Protein AF-R0M1S5-F1 (afdb_monomer)

Organism: Nosema bombycis (strain CQ1 / CVCC 102059) (NCBI:txid578461)

Sequence (246 aa):
MIEYPKGHLGILEIIRTGYVECVFGIKKIVKYESAVNFYYDVLEILDTSLSRDTPVDCLEIPKEYSESRWIYNLYLILHECSKEITQSGKKTVFINAIIAKQSLVCSNRIYSVINRIEKGLKVLDSFNLSNNTNLLLFVFYFKDLWFEILVLEFALRKKFNENFEELLRAIKIIKKDKIINKVETRSPLDTSILSSLLDIEPKFISYFAAESIIFKISQSEISNDDLVSYLKNNKGEIIARHSLFK

Solvent-accessible surface area (backbone atoms only — not comparable to full-atom values): 14424 Å² total; per-residue (Å²): 133,86,82,70,93,55,59,73,61,43,55,52,47,39,49,66,71,62,47,42,35,84,69,68,73,43,92,71,78,65,52,49,67,58,44,48,50,52,51,50,57,42,51,52,50,49,50,57,67,47,56,78,80,40,69,73,90,74,61,75,74,62,82,78,56,68,81,56,47,62,59,54,40,48,45,62,48,42,50,74,74,50,98,45,82,38,76,61,84,97,44,83,44,49,50,56,32,44,43,32,46,71,67,62,60,45,55,70,69,56,29,52,49,49,44,51,40,53,49,45,50,58,41,51,78,75,49,63,63,86,37,67,69,51,47,48,49,47,40,56,76,42,48,97,45,38,62,60,32,51,53,49,51,43,44,52,25,57,74,71,73,44,91,42,65,62,56,56,51,39,54,50,49,43,54,74,68,44,44,69,76,63,58,75,56,72,50,88,59,68,74,91,48,42,33,74,76,54,71,47,65,73,93,47,45,70,47,56,42,48,48,46,36,50,51,42,70,77,38,75,84,64,50,71,66,57,50,51,50,5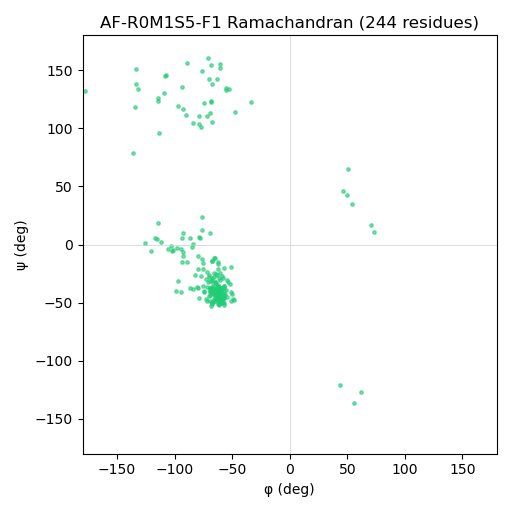0,54,56,76,37,48,68,58,51,52,58,63,51,53,68,77,113

Radius of gyration: 20.21 Å; Cα contacts (8 Å, |Δi|>4): 220; chains: 1; bounding box: 54×31×54 Å

Mean predicted aligned error: 10.28 Å

Foldseek 3Di:
DDDQPPALVSVVVCLQVVVCCVQPVAPDFDHLVNLLVLLVVLVVVLCVLLVVPDPPVLDPPPPVCPPCSSLLSLLSRCVVRDLDWDDDDPDTFDPSLCCCCPRVVHPPVSSVLSRLLSLLLQLVVVDDLVDQLSLLLSCLLSPVCSVVSLSSNSSVCVVVVHDNVSSSVSVNCCSVVVSSVQSVDFQPDDLVCCCVLQVHDNVCSVLLSSVSSSVCSVPVPDDPVVSSVVCNVCVVVSCVSVVSSD

Structure (mmCIF, N/CA/C/O backbone):
data_AF-R0M1S5-F1
#
_entry.id   AF-R0M1S5-F1
#
loop_
_atom_site.group_PDB
_atom_site.id
_atom_site.type_symbol
_atom_site.label_atom_id
_atom_site.label_alt_id
_atom_site.label_comp_id
_atom_site.label_asym_id
_atom_site.label_entity_id
_atom_site.label_seq_id
_atom_site.pdbx_PDB_ins_code
_atom_site.Cartn_x
_atom_site.Cartn_y
_atom_site.Cartn_z
_atom_site.occupancy
_atom_site.B_iso_or_equiv
_atom_site.auth_seq_id
_atom_site.auth_comp_id
_atom_site.auth_asym_id
_atom_site.auth_atom_id
_atom_site.pdbx_PDB_model_num
ATOM 1 N N . MET A 1 1 ? -34.644 -0.760 10.037 1.00 33.94 1 MET A N 1
ATOM 2 C CA . MET A 1 1 ? -33.327 -0.300 9.556 1.00 33.94 1 MET A CA 1
ATOM 3 C C . MET A 1 1 ? -33.079 1.039 10.226 1.00 33.94 1 MET A C 1
ATOM 5 O O . MET A 1 1 ? -33.859 1.951 9.997 1.00 33.94 1 MET A O 1
ATOM 9 N N . ILE A 1 2 ? -32.147 1.103 11.179 1.00 30.86 2 ILE A N 1
ATOM 10 C CA . ILE A 1 2 ? -31.912 2.315 11.977 1.00 30.86 2 ILE A CA 1
ATOM 11 C C . IL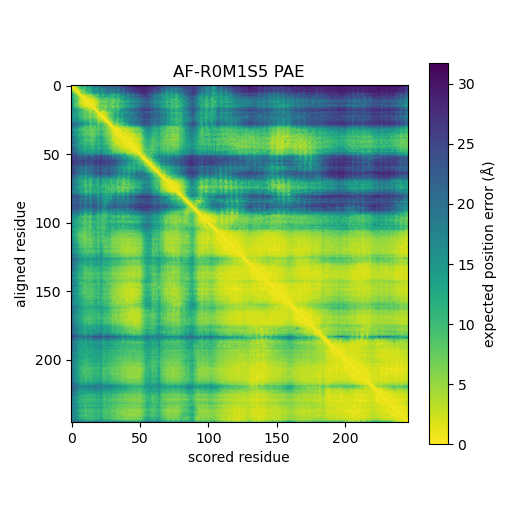E A 1 2 ? -30.972 3.207 11.165 1.00 30.86 2 ILE A C 1
ATOM 13 O O . ILE A 1 2 ? -29.787 2.909 11.047 1.00 30.86 2 ILE A O 1
ATOM 17 N N . GLU A 1 3 ? -31.502 4.268 10.563 1.00 34.16 3 GLU A N 1
ATOM 18 C CA . GLU A 1 3 ? -30.678 5.329 9.984 1.00 34.16 3 GLU A CA 1
ATOM 19 C C . GLU A 1 3 ? -30.058 6.116 11.141 1.00 34.16 3 GLU A C 1
ATOM 21 O O . GLU A 1 3 ? -30.778 6.764 11.896 1.00 34.16 3 GLU A O 1
ATOM 26 N N . TYR A 1 4 ? -28.739 6.016 11.341 1.00 41.81 4 TYR A N 1
ATOM 27 C CA . TYR A 1 4 ? -28.061 6.738 12.419 1.00 41.81 4 TYR A CA 1
ATOM 28 C C . TYR A 1 4 ? -27.851 8.208 12.020 1.00 41.81 4 TYR A C 1
ATOM 30 O O . TYR A 1 4 ? -26.991 8.505 11.187 1.00 41.81 4 TYR A O 1
ATOM 38 N N . PRO A 1 5 ? -28.554 9.165 12.653 1.00 36.34 5 PRO A N 1
ATOM 39 C CA . PRO A 1 5 ? -28.592 10.559 12.206 1.00 36.34 5 PRO A CA 1
ATOM 40 C C . PRO A 1 5 ? -27.331 11.366 12.576 1.00 36.34 5 PRO A C 1
ATOM 42 O O . PRO A 1 5 ? -27.298 12.575 12.377 1.00 36.34 5 PRO A O 1
ATOM 45 N N . LYS A 1 6 ? -26.289 10.731 13.139 1.00 42.97 6 LYS A N 1
ATOM 46 C CA . LYS A 1 6 ? -25.087 11.407 13.674 1.00 42.97 6 LYS A CA 1
ATOM 47 C C . LYS A 1 6 ? -23.764 11.055 12.977 1.00 42.97 6 LYS A C 1
ATOM 49 O O . LYS A 1 6 ? -22.709 11.499 13.428 1.00 42.97 6 LYS A O 1
ATOM 54 N N . GLY A 1 7 ? -23.778 10.276 11.894 1.00 51.06 7 GLY A N 1
ATOM 55 C CA . GLY A 1 7 ? -22.547 9.912 11.177 1.00 51.06 7 GLY A CA 1
ATOM 56 C C . GLY A 1 7 ? -21.499 9.234 12.082 1.00 51.06 7 GLY A C 1
ATOM 57 O O . GLY A 1 7 ? -21.844 8.393 12.909 1.00 51.06 7 GLY A O 1
ATOM 58 N N . HIS A 1 8 ? -20.219 9.611 11.960 1.00 47.53 8 HIS A N 1
ATOM 59 C CA . HIS A 1 8 ? -19.089 9.024 12.708 1.00 47.53 8 HIS A CA 1
ATOM 60 C C . HIS A 1 8 ? -19.227 9.105 14.244 1.00 47.53 8 HIS A C 1
ATOM 62 O O . HIS A 1 8 ? -18.748 8.219 14.950 1.00 47.53 8 HIS A O 1
ATOM 68 N N . LEU A 1 9 ? -19.934 10.113 14.770 1.00 49.53 9 LEU A N 1
ATOM 69 C CA . LEU A 1 9 ? -20.221 10.245 16.204 1.00 49.53 9 LEU A CA 1
ATOM 70 C C . LEU A 1 9 ? -21.207 9.178 16.700 1.00 49.53 9 LEU A C 1
ATOM 72 O O . LEU A 1 9 ? -21.115 8.741 17.842 1.00 49.53 9 LEU A O 1
ATOM 76 N N . GLY A 1 10 ? -22.127 8.725 15.843 1.00 53.44 10 GLY A N 1
ATOM 77 C CA . GLY A 1 10 ? -23.031 7.618 16.164 1.00 53.44 10 GLY A CA 1
ATOM 78 C C . GLY A 1 10 ? -22.283 6.293 16.302 1.00 53.44 10 GLY A C 1
ATOM 79 O O . GLY A 1 10 ? -22.547 5.533 17.224 1.00 53.44 10 GL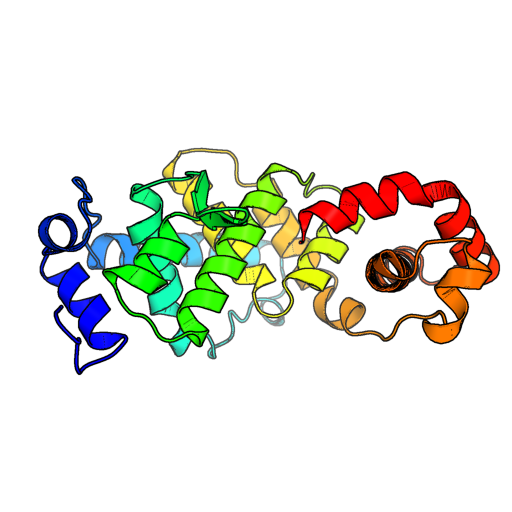Y A O 1
ATOM 80 N N . ILE A 1 11 ? -21.294 6.057 15.439 1.00 53.59 11 ILE A N 1
ATOM 81 C CA . ILE A 1 11 ? -20.440 4.860 15.456 1.00 53.59 11 ILE A CA 1
ATOM 82 C C . ILE A 1 11 ? -19.575 4.821 16.716 1.00 53.59 11 ILE A C 1
ATOM 84 O O . ILE A 1 11 ? -19.521 3.801 17.399 1.00 53.59 11 ILE A O 1
ATOM 88 N N . LEU A 1 12 ? -18.940 5.950 17.041 1.00 55.59 12 LEU A N 1
ATOM 89 C CA . LEU A 1 12 ? -18.179 6.122 18.277 1.00 55.59 12 LEU A CA 1
ATOM 90 C C . LEU A 1 12 ? -19.039 5.839 19.508 1.00 55.59 12 LEU A C 1
ATOM 92 O O . LEU A 1 12 ? -18.576 5.147 20.411 1.00 55.59 12 LEU A O 1
ATOM 96 N N . GLU A 1 13 ? -20.288 6.309 19.529 1.00 55.44 13 GLU A N 1
ATOM 97 C CA . GLU A 1 13 ? -21.170 6.027 20.657 1.00 55.44 13 GLU A CA 1
ATOM 98 C C . GLU A 1 13 ? -21.655 4.581 20.715 1.00 55.44 13 GLU A C 1
ATOM 100 O O . GLU A 1 13 ? -21.686 4.025 21.806 1.00 55.44 13 GLU A O 1
ATOM 105 N N . ILE A 1 14 ? -21.938 3.907 19.595 1.00 55.22 14 ILE A N 1
ATOM 106 C CA . ILE A 1 14 ? -22.268 2.465 19.612 1.00 55.22 14 ILE A CA 1
ATOM 107 C C . ILE A 1 14 ? -21.102 1.646 20.192 1.00 55.22 14 ILE A C 1
ATOM 109 O O . ILE A 1 14 ? -21.316 0.719 20.974 1.00 55.22 14 ILE A O 1
ATOM 113 N N . ILE A 1 15 ? -19.867 2.010 19.839 1.00 55.53 15 ILE A N 1
ATOM 114 C CA . ILE A 1 15 ? -18.651 1.373 20.355 1.00 55.53 15 ILE A CA 1
ATOM 115 C C . ILE A 1 15 ? -18.471 1.662 21.848 1.00 55.53 15 ILE A C 1
ATOM 117 O O . ILE A 1 15 ? -18.272 0.730 22.626 1.00 55.53 15 ILE A O 1
ATOM 121 N N . ARG A 1 16 ? -18.556 2.932 22.263 1.00 55.59 16 ARG A N 1
ATOM 122 C CA . ARG A 1 16 ? -18.418 3.347 23.672 1.00 55.59 16 ARG A CA 1
ATOM 123 C C . ARG A 1 16 ? -19.462 2.711 24.578 1.00 55.59 16 ARG A C 1
ATOM 125 O O . ARG A 1 16 ? -19.159 2.345 25.708 1.00 55.59 16 ARG A O 1
ATOM 132 N N . THR A 1 17 ? -20.684 2.564 24.079 1.00 56.22 17 THR A N 1
ATOM 133 C CA . THR A 1 17 ? -21.813 2.026 24.845 1.00 56.22 17 THR A CA 1
ATOM 134 C C . THR A 1 17 ? -21.879 0.496 24.842 1.00 56.22 17 THR A C 1
ATOM 136 O O . THR A 1 17 ? -22.746 -0.069 25.503 1.00 56.22 17 THR A O 1
ATOM 139 N N . GLY A 1 18 ? -20.969 -0.197 24.141 1.00 51.56 18 GLY A N 1
ATOM 140 C CA . GLY A 1 18 ? -20.884 -1.661 24.156 1.00 51.56 18 GLY A CA 1
ATOM 141 C C . GLY A 1 18 ? -21.995 -2.381 23.382 1.00 51.56 18 GLY A C 1
ATOM 142 O O . GLY A 1 18 ? -22.080 -3.603 23.447 1.00 51.56 18 GLY A O 1
ATOM 143 N N . TYR A 1 19 ? -22.807 -1.668 22.591 1.00 50.38 19 TYR A N 1
ATOM 144 C CA . TYR A 1 19 ? -23.883 -2.252 21.766 1.00 50.38 19 TYR A CA 1
ATOM 145 C C . TYR A 1 19 ? -23.366 -2.956 20.499 1.00 50.38 19 TYR A C 1
ATOM 147 O O . TYR A 1 19 ? -24.133 -3.296 19.598 1.00 50.38 19 TYR A O 1
ATOM 155 N N . VAL A 1 20 ? -22.057 -3.190 20.422 1.00 52.47 20 VAL A N 1
ATOM 156 C CA . VAL A 1 20 ? -21.386 -3.744 19.248 1.00 52.47 20 VAL A CA 1
ATOM 157 C C . VAL A 1 20 ? -21.818 -5.198 19.000 1.00 52.47 20 VAL A C 1
ATOM 159 O O . VAL A 1 20 ? -22.046 -5.575 17.856 1.00 52.47 20 VAL A O 1
ATOM 162 N N . GLU A 1 21 ? -22.041 -6.005 20.039 1.00 52.16 21 GLU A N 1
ATOM 163 C CA . GLU A 1 21 ? -22.546 -7.378 19.868 1.00 52.16 21 GLU A CA 1
ATOM 164 C C . GLU A 1 21 ? -23.970 -7.390 19.290 1.00 52.16 21 GLU A C 1
ATOM 166 O O . GLU A 1 21 ? -24.244 -8.093 18.319 1.00 52.16 21 GLU A O 1
ATOM 171 N N . CYS A 1 22 ? -24.859 -6.549 19.824 1.00 46.72 22 CYS A N 1
ATOM 172 C CA . CYS A 1 22 ? -26.260 -6.474 19.405 1.00 46.72 22 CYS A CA 1
ATOM 173 C C . CYS A 1 22 ? -26.447 -5.939 17.977 1.00 46.72 22 CYS A C 1
ATOM 175 O O . CYS A 1 22 ? -27.417 -6.301 17.314 1.00 46.72 22 CYS A O 1
ATOM 177 N N . VAL A 1 23 ? -25.551 -5.064 17.509 1.00 47.91 23 VAL A N 1
ATOM 178 C CA . VAL A 1 23 ? -25.648 -4.439 16.178 1.00 47.91 23 VAL A CA 1
ATOM 179 C C . VAL A 1 23 ? -24.796 -5.174 15.135 1.00 47.91 23 VAL A C 1
ATOM 181 O O . VAL A 1 23 ? -25.175 -5.225 13.966 1.00 47.91 23 VAL A O 1
ATOM 184 N N . PHE A 1 24 ? -23.669 -5.770 15.536 1.00 50.56 24 PHE A N 1
ATOM 185 C CA . PHE A 1 24 ? -22.674 -6.333 14.611 1.00 50.56 24 PHE A CA 1
ATOM 186 C C . PHE A 1 24 ? -22.414 -7.834 14.787 1.00 50.56 24 PHE A C 1
ATOM 188 O O . PHE A 1 24 ? -21.668 -8.398 13.992 1.00 50.56 24 PHE A O 1
ATOM 195 N N . GLY A 1 25 ? -22.990 -8.496 15.796 1.00 48.97 25 GLY A N 1
ATOM 196 C CA . GLY A 1 25 ? -22.772 -9.926 16.054 1.00 48.97 25 GLY A CA 1
ATOM 197 C C . GLY A 1 25 ? -21.369 -10.271 16.573 1.00 48.97 25 GLY A C 1
ATOM 198 O O . GLY A 1 25 ? -20.957 -11.429 16.521 1.00 48.97 25 GLY A O 1
ATOM 199 N N . ILE A 1 26 ? -20.620 -9.276 17.057 1.00 53.53 26 ILE A N 1
ATOM 200 C CA . ILE A 1 26 ? -19.244 -9.419 17.547 1.00 53.53 26 ILE A CA 1
ATOM 201 C C . ILE A 1 26 ? -19.267 -9.736 19.050 1.00 53.53 26 ILE A C 1
ATOM 203 O O . ILE A 1 26 ? -19.608 -8.877 19.857 1.00 53.53 26 ILE A O 1
ATOM 207 N N . LYS A 1 27 ? -18.865 -10.956 19.432 1.00 47.53 27 LYS A N 1
ATOM 208 C CA . LYS A 1 27 ? -18.953 -11.472 20.818 1.00 47.53 27 LYS A CA 1
ATOM 209 C C . LYS A 1 27 ? -17.908 -10.924 21.799 1.00 47.53 27 LYS A C 1
ATOM 211 O O . LYS A 1 27 ? -18.037 -11.120 23.004 1.00 47.53 27 LYS A O 1
ATOM 216 N N . LYS A 1 28 ? -16.832 -10.302 21.311 1.00 48.09 28 LYS A N 1
ATOM 217 C CA . LYS A 1 28 ? -15.738 -9.787 22.146 1.00 48.09 28 LYS A CA 1
ATOM 218 C C . LYS A 1 28 ? -15.379 -8.383 21.680 1.00 48.09 28 LYS A C 1
ATOM 220 O O . LYS A 1 28 ? -15.026 -8.193 20.524 1.00 48.09 28 LYS A O 1
ATOM 225 N N . ILE A 1 29 ? -15.533 -7.406 22.568 1.00 51.59 29 ILE A N 1
ATOM 226 C CA . ILE A 1 29 ? -15.371 -5.988 22.243 1.00 51.59 29 ILE A CA 1
ATOM 227 C C . ILE A 1 29 ? -14.167 -5.449 23.013 1.00 51.59 29 ILE A C 1
ATOM 229 O O . ILE A 1 29 ? -14.146 -5.496 24.247 1.00 51.59 29 ILE A O 1
ATOM 233 N N . VAL A 1 30 ? -13.194 -4.877 22.301 1.00 52.56 30 VAL A N 1
ATOM 234 C CA . VAL A 1 30 ? -12.209 -3.975 22.915 1.00 52.56 30 VAL A CA 1
ATOM 235 C C . VAL A 1 30 ? -12.933 -2.702 23.323 1.00 52.56 30 VAL A C 1
ATOM 237 O O . VAL A 1 30 ? -13.525 -2.030 22.477 1.00 52.56 30 VAL A O 1
ATOM 240 N N . LYS A 1 31 ? -12.875 -2.341 24.609 1.00 55.44 31 LYS A N 1
ATOM 241 C CA . LYS A 1 31 ? -13.365 -1.034 25.071 1.00 55.44 31 LYS A CA 1
ATOM 242 C C . LYS A 1 31 ? -12.672 0.075 24.279 1.00 55.44 31 LYS A C 1
ATOM 244 O O . LYS A 1 31 ? -11.452 0.029 24.127 1.00 55.44 31 LYS A O 1
ATOM 249 N N . TYR A 1 32 ? -13.426 1.072 23.816 1.00 56.66 32 TYR A N 1
ATOM 250 C CA . TYR A 1 32 ? -12.897 2.187 23.023 1.00 56.66 32 TYR A CA 1
ATOM 251 C C . TYR A 1 32 ? -11.645 2.804 23.656 1.00 56.66 32 TYR A C 1
ATOM 253 O O . TYR A 1 32 ? -10.621 2.951 22.997 1.00 56.66 32 TYR A O 1
ATOM 261 N N . GLU A 1 33 ? -11.697 3.081 24.958 1.00 61.19 33 GLU A N 1
ATOM 262 C CA . GLU A 1 33 ? -10.597 3.668 25.723 1.00 61.19 33 GLU A CA 1
ATOM 263 C C . GLU A 1 33 ? -9.355 2.768 25.710 1.00 61.19 33 GLU A C 1
ATOM 265 O O . GLU A 1 33 ? -8.236 3.254 25.594 1.00 61.19 33 GLU A O 1
ATOM 270 N N . SER A 1 34 ? -9.542 1.446 25.755 1.00 62.03 34 SER A N 1
ATOM 271 C CA . SER A 1 34 ? -8.443 0.483 25.664 1.00 62.03 34 SER A CA 1
ATOM 272 C C . SER A 1 34 ? -7.812 0.459 24.272 1.00 62.03 34 SER A C 1
ATOM 274 O O . SER A 1 34 ? -6.596 0.327 24.174 1.00 62.03 34 SER A O 1
ATOM 276 N N . ALA A 1 35 ? -8.607 0.585 23.206 1.00 59.78 35 ALA A N 1
ATOM 277 C CA . ALA A 1 35 ? -8.091 0.654 21.838 1.00 59.78 35 ALA A CA 1
ATOM 278 C C . ALA A 1 35 ? -7.338 1.969 21.586 1.00 59.78 35 ALA A C 1
ATOM 280 O O . ALA A 1 35 ? -6.272 1.966 20.974 1.00 59.78 35 ALA A O 1
ATOM 281 N N . VAL A 1 36 ? -7.869 3.079 22.108 1.00 60.78 36 VAL A N 1
ATOM 282 C CA . VAL A 1 36 ? -7.233 4.400 22.057 1.00 60.78 36 VAL A CA 1
ATOM 283 C C . VAL A 1 36 ? -5.892 4.382 22.784 1.00 60.78 36 VAL A C 1
ATOM 285 O O . VAL A 1 36 ? -4.886 4.764 22.193 1.00 60.78 36 VAL A O 1
ATOM 288 N N . ASN A 1 37 ? -5.863 3.908 24.033 1.00 64.94 37 ASN A N 1
ATOM 289 C CA . ASN A 1 37 ? -4.630 3.824 24.818 1.00 64.94 37 ASN A CA 1
ATOM 290 C C . ASN A 1 37 ? -3.602 2.931 24.123 1.00 64.94 37 ASN A C 1
ATOM 292 O O . ASN A 1 37 ? -2.461 3.335 23.953 1.00 64.94 37 ASN A O 1
ATOM 296 N N . PHE A 1 38 ? -4.030 1.777 23.604 1.00 63.38 38 PHE A N 1
ATOM 297 C CA . PHE A 1 38 ? -3.148 0.891 22.853 1.00 63.38 38 PHE A CA 1
ATOM 298 C C . PHE A 1 38 ? -2.538 1.561 21.610 1.00 63.38 38 PHE A C 1
ATOM 300 O O . PHE A 1 38 ? -1.353 1.384 21.329 1.00 63.38 38 PHE A O 1
ATOM 307 N N . TYR A 1 39 ? -3.321 2.350 20.868 1.00 64.19 39 TYR A N 1
ATOM 308 C CA . TYR A 1 39 ? -2.804 3.102 19.726 1.00 64.19 39 TYR A CA 1
ATOM 309 C C . TYR A 1 39 ? -1.794 4.176 20.154 1.00 64.19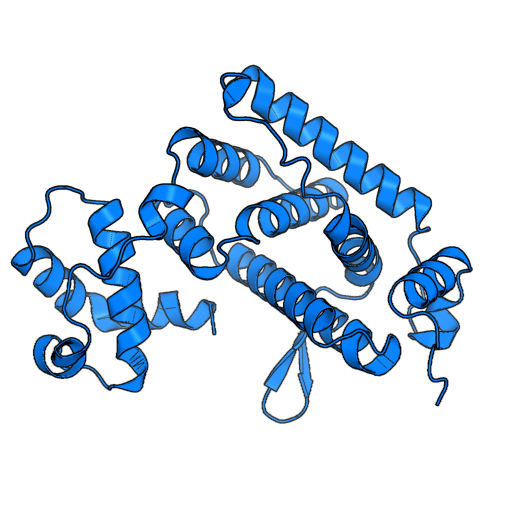 39 TYR A C 1
ATOM 311 O O . TYR A 1 39 ? -0.758 4.331 19.509 1.00 64.19 39 TYR A O 1
ATOM 319 N N . TYR A 1 40 ? -2.045 4.877 21.264 1.00 66.50 40 TYR A N 1
ATOM 320 C CA . TYR A 1 40 ? -1.077 5.817 21.835 1.00 66.50 40 TYR A CA 1
ATOM 321 C C . TYR A 1 40 ? 0.217 5.121 22.269 1.00 66.50 40 TYR A C 1
ATOM 323 O O . TYR A 1 40 ? 1.289 5.583 21.888 1.00 66.50 40 TYR A O 1
ATOM 331 N N . ASP A 1 41 ? 0.130 3.968 22.934 1.00 66.56 41 ASP A N 1
ATOM 332 C CA . ASP A 1 41 ? 1.298 3.166 23.319 1.00 66.56 41 ASP A CA 1
ATOM 333 C C . ASP A 1 41 ? 2.094 2.681 22.095 1.00 66.56 41 ASP A C 1
ATOM 335 O O . ASP A 1 41 ? 3.291 2.402 22.171 1.00 66.56 41 ASP A O 1
ATOM 339 N N . VAL A 1 42 ? 1.433 2.483 20.953 1.00 68.19 42 VAL A N 1
ATOM 340 C CA . VAL A 1 42 ? 2.097 2.151 19.687 1.00 68.19 42 VAL A CA 1
ATOM 341 C C . VAL A 1 42 ? 2.825 3.367 19.125 1.00 68.19 42 VAL A C 1
ATOM 343 O O . VAL A 1 42 ? 3.992 3.247 18.752 1.00 68.19 42 VAL A O 1
ATOM 346 N N . LEU A 1 43 ? 2.170 4.529 19.092 1.00 69.00 43 LEU A N 1
ATOM 347 C CA . LEU A 1 43 ? 2.782 5.768 18.615 1.00 69.00 43 LEU A CA 1
ATOM 348 C C . LEU A 1 43 ? 3.970 6.195 19.480 1.00 69.00 43 LEU A C 1
ATOM 350 O O . LEU A 1 43 ? 4.977 6.615 18.926 1.00 69.00 43 LEU A O 1
ATOM 354 N N . GLU A 1 44 ? 3.888 6.045 20.801 1.00 69.62 44 GLU A N 1
ATOM 355 C CA . GLU A 1 44 ? 4.986 6.369 21.718 1.00 69.62 44 GLU A CA 1
ATOM 356 C C . GLU A 1 44 ? 6.200 5.459 21.496 1.00 69.62 44 GLU A C 1
ATOM 358 O O . GLU A 1 44 ? 7.339 5.930 21.446 1.00 69.62 44 GLU A O 1
ATOM 363 N N . ILE A 1 45 ? 5.978 4.156 21.287 1.00 69.94 45 ILE A N 1
ATOM 364 C CA . ILE A 1 45 ? 7.072 3.238 20.947 1.00 69.94 45 ILE A CA 1
ATOM 365 C C . ILE A 1 45 ? 7.672 3.589 19.593 1.00 69.94 45 ILE A C 1
ATOM 367 O O . ILE A 1 45 ? 8.895 3.581 19.460 1.00 69.94 45 ILE A O 1
ATOM 371 N N . LEU A 1 46 ? 6.844 3.896 18.594 1.00 70.75 46 LEU A N 1
ATOM 372 C CA . LEU A 1 46 ? 7.324 4.330 17.286 1.00 70.75 46 LEU A CA 1
ATOM 373 C C . LEU A 1 46 ? 8.158 5.603 17.411 1.00 70.75 46 LEU A C 1
ATOM 375 O O . LEU A 1 46 ? 9.275 5.635 16.909 1.00 70.75 46 LEU A O 1
ATOM 379 N N . ASP A 1 47 ? 7.667 6.614 18.121 1.00 69.00 47 ASP A N 1
ATOM 380 C CA . ASP A 1 47 ? 8.377 7.874 18.329 1.00 69.00 47 ASP A CA 1
ATOM 381 C C . ASP A 1 47 ? 9.715 7.647 19.046 1.00 69.00 47 ASP A C 1
ATOM 383 O O . ASP A 1 47 ? 10.766 8.065 18.562 1.00 69.00 47 ASP A O 1
ATOM 387 N N . THR A 1 48 ? 9.724 6.850 20.117 1.00 70.25 48 THR A N 1
ATOM 388 C CA . THR A 1 48 ? 10.946 6.488 20.857 1.00 70.25 48 THR A CA 1
ATOM 389 C C . THR A 1 48 ? 11.937 5.700 19.993 1.00 70.25 48 THR A C 1
ATOM 391 O O . THR A 1 48 ? 13.146 5.928 20.041 1.00 70.25 48 THR A O 1
ATOM 394 N N . SER A 1 49 ? 11.445 4.762 19.182 1.00 71.25 49 SER A N 1
ATOM 395 C CA . SER A 1 49 ? 12.278 3.879 18.350 1.00 71.25 49 SER A CA 1
ATOM 396 C C . SER A 1 49 ? 12.816 4.578 17.103 1.00 71.25 49 SER A C 1
ATOM 398 O O . SER A 1 49 ? 13.860 4.194 16.568 1.00 71.25 49 SER A O 1
ATOM 400 N N . LEU A 1 50 ? 12.106 5.595 16.618 1.00 69.19 50 LEU A N 1
ATOM 401 C CA . LEU A 1 50 ? 12.505 6.392 15.468 1.00 69.19 50 LEU A CA 1
ATOM 402 C C . LEU A 1 50 ? 13.422 7.558 15.875 1.00 69.19 50 LEU A C 1
ATOM 404 O O . LEU A 1 50 ? 14.382 7.830 15.156 1.00 69.19 50 LEU A O 1
ATOM 408 N N . SER A 1 51 ? 13.190 8.198 17.026 1.00 64.81 51 SER A N 1
ATOM 409 C CA . SER A 1 51 ? 13.947 9.369 17.515 1.00 64.81 51 SER A CA 1
ATOM 410 C C . SER A 1 51 ? 15.379 9.068 17.950 1.00 64.81 51 SER A C 1
ATOM 412 O O . SER A 1 51 ? 16.235 9.944 17.855 1.00 64.81 51 SER A O 1
ATOM 414 N N . ARG A 1 52 ? 15.684 7.832 18.367 1.00 59.56 52 ARG A N 1
ATOM 415 C CA . ARG A 1 52 ? 17.056 7.443 18.748 1.00 59.56 52 ARG A CA 1
ATOM 416 C C . ARG A 1 52 ? 18.061 7.469 17.591 1.00 59.56 52 ARG A C 1
ATOM 418 O O . ARG A 1 52 ? 19.234 7.717 17.840 1.00 59.56 52 ARG A O 1
ATOM 425 N N . ASP A 1 53 ? 17.607 7.266 16.351 1.00 54.62 53 ASP A N 1
ATOM 426 C CA . ASP A 1 53 ? 18.492 7.068 15.188 1.00 54.62 53 ASP A CA 1
ATOM 427 C C . ASP A 1 53 ? 18.230 8.037 14.019 1.00 54.62 53 ASP A C 1
ATOM 429 O O . ASP A 1 53 ? 18.863 7.920 12.966 1.00 54.62 53 ASP A O 1
ATOM 433 N N . THR A 1 54 ? 17.282 8.970 14.155 1.00 49.75 54 THR A N 1
ATOM 434 C CA . THR A 1 54 ? 16.831 9.833 13.049 1.00 49.75 54 THR A CA 1
ATOM 435 C C . THR A 1 54 ? 16.791 11.295 13.503 1.00 49.75 54 THR A C 1
ATOM 437 O O . THR A 1 54 ? 16.255 11.558 14.578 1.00 49.75 54 THR A O 1
ATOM 440 N N . PRO A 1 55 ? 17.313 12.262 12.718 1.00 46.38 55 PRO A N 1
ATOM 441 C CA . PRO A 1 55 ? 17.217 13.682 13.054 1.00 46.38 55 PRO A CA 1
ATOM 442 C C . PRO A 1 55 ? 15.764 14.088 13.331 1.00 46.38 55 PRO A C 1
ATOM 444 O O . PRO A 1 55 ? 14.868 13.727 12.563 1.00 46.38 55 PRO A O 1
ATOM 447 N N . VAL A 1 56 ? 15.553 14.838 14.416 1.00 42.69 56 VAL A N 1
ATOM 448 C CA . VAL A 1 56 ? 14.235 15.217 14.967 1.00 42.69 56 VAL A CA 1
ATOM 449 C C . VAL A 1 56 ? 13.309 15.838 13.907 1.00 42.69 56 VAL A C 1
ATOM 451 O O . VAL A 1 56 ? 12.117 15.541 13.881 1.00 42.69 56 VAL A O 1
ATOM 454 N N . ASP A 1 57 ? 13.869 16.574 12.945 1.00 41.78 57 ASP A N 1
ATOM 455 C CA . ASP A 1 57 ? 13.128 17.242 11.863 1.00 41.78 57 ASP A CA 1
ATOM 456 C C . ASP A 1 57 ? 12.466 16.280 10.852 1.00 41.78 57 ASP A C 1
ATOM 458 O O . ASP A 1 57 ? 11.625 16.685 10.054 1.00 41.78 57 ASP A O 1
ATOM 462 N N . CYS A 1 58 ? 12.832 14.992 10.852 1.00 38.81 58 CYS A N 1
ATOM 463 C CA . CYS A 1 58 ? 12.273 13.980 9.943 1.00 38.81 58 CYS A CA 1
ATOM 464 C C . CYS A 1 58 ? 11.073 13.228 10.545 1.00 38.81 58 CYS A C 1
ATOM 466 O O . CYS A 1 58 ? 10.469 12.379 9.878 1.00 38.81 58 CYS A O 1
ATOM 468 N N . LEU A 1 59 ? 10.775 13.464 11.825 1.00 44.94 59 LEU A N 1
ATOM 469 C CA . LEU A 1 59 ? 9.868 12.632 12.610 1.00 44.94 59 LEU A CA 1
ATOM 470 C C . LEU A 1 59 ? 8.569 13.296 12.999 1.00 44.94 59 LEU A C 1
ATOM 472 O O . LEU A 1 59 ? 7.766 12.602 13.619 1.00 44.94 59 LEU A O 1
ATOM 476 N N . GLU A 1 60 ? 8.314 14.540 12.581 1.00 49.53 60 GLU A N 1
ATOM 477 C CA . GLU A 1 60 ? 6.992 15.127 12.764 1.00 49.53 60 GLU A CA 1
ATOM 478 C C . GLU A 1 60 ? 5.949 14.108 12.295 1.00 49.53 60 GLU A C 1
ATOM 480 O O . GLU A 1 60 ? 5.940 13.663 11.148 1.00 49.53 60 GLU A O 1
ATOM 485 N N . ILE A 1 61 ? 5.153 13.624 13.244 1.00 52.47 61 ILE A N 1
ATOM 486 C CA . ILE A 1 61 ? 3.940 12.868 12.991 1.00 52.47 61 ILE A CA 1
ATOM 487 C C . ILE A 1 61 ? 2.946 13.967 12.592 1.00 52.47 61 ILE A C 1
ATOM 489 O O . ILE A 1 61 ? 2.530 14.695 13.497 1.00 52.47 61 ILE A O 1
ATOM 493 N N . PRO A 1 62 ? 2.629 14.189 11.292 1.00 45.19 62 PRO A N 1
ATOM 494 C CA . PRO A 1 62 ? 1.766 15.275 10.839 1.00 45.19 62 PRO A CA 1
ATOM 495 C C . PRO A 1 62 ? 0.636 15.643 11.806 1.00 45.19 62 PRO A C 1
ATOM 497 O O . PRO A 1 62 ? -0.220 14.830 12.152 1.00 45.19 62 PRO A O 1
ATOM 500 N N . LYS A 1 63 ? 0.579 16.907 12.234 1.00 40.62 63 LYS A N 1
ATOM 501 C CA . LYS A 1 63 ? -0.527 17.401 13.080 1.00 40.62 63 LYS A CA 1
ATOM 502 C C . LYS A 1 63 ? -1.909 17.206 12.430 1.00 40.62 63 LYS A C 1
ATOM 504 O O . LYS A 1 63 ? -2.907 17.143 13.145 1.00 40.62 63 LYS A O 1
ATOM 509 N N . GLU A 1 64 ? -1.955 17.033 11.109 1.00 42.91 64 GLU A N 1
ATOM 510 C CA . GLU A 1 64 ? -3.139 16.721 10.296 1.00 42.91 64 GLU A CA 1
ATOM 511 C C . GLU A 1 64 ? -3.761 15.338 10.589 1.00 42.91 64 GLU A C 1
ATOM 513 O O . GLU A 1 64 ? -4.907 15.086 10.225 1.00 42.91 64 GLU A O 1
ATOM 518 N N . TYR A 1 65 ? -3.086 14.457 11.338 1.00 46.47 65 TYR A N 1
ATOM 519 C CA . TYR A 1 65 ? -3.625 13.155 11.754 1.00 46.47 65 TYR A CA 1
ATOM 520 C C . TYR A 1 65 ? -4.780 13.228 12.775 1.00 46.47 65 TYR A C 1
ATOM 522 O O . TYR A 1 65 ? -5.133 12.203 13.352 1.00 46.47 65 TYR A O 1
ATOM 530 N N . SER A 1 66 ? -5.362 14.390 13.087 1.00 46.25 66 SER A N 1
ATOM 531 C CA . SER A 1 66 ? -6.422 14.486 14.107 1.00 46.25 66 SER A CA 1
ATOM 532 C C . SER A 1 66 ? -7.783 13.960 13.621 1.00 46.25 66 SER A C 1
ATOM 534 O O . SER A 1 66 ? -8.478 13.297 14.392 1.00 46.25 66 SER A O 1
ATOM 536 N N . GLU A 1 67 ? -8.141 14.157 12.347 1.00 43.38 67 GLU A N 1
ATOM 537 C CA . GLU A 1 67 ? -9.474 13.802 11.827 1.00 43.38 67 GLU A CA 1
ATOM 538 C C . GLU A 1 67 ? -9.626 12.315 11.456 1.00 43.38 67 GLU A C 1
ATOM 540 O O . GLU A 1 67 ? -10.730 11.774 11.527 1.00 43.38 67 GLU A O 1
ATOM 545 N N . SER A 1 68 ? -8.532 11.622 11.116 1.00 52.19 68 SER A N 1
ATOM 546 C CA . SER A 1 68 ? -8.548 10.201 10.712 1.00 52.19 68 SER A CA 1
ATOM 547 C C . SER A 1 68 ? -8.320 9.218 11.873 1.00 52.19 68 SER A C 1
ATOM 549 O O . SER A 1 68 ? -8.552 8.021 11.714 1.00 52.19 68 SER A O 1
ATOM 551 N N . ARG A 1 69 ? -7.935 9.701 13.068 1.00 59.22 69 ARG A N 1
ATOM 552 C CA . ARG A 1 69 ? -7.663 8.883 14.276 1.00 59.22 69 ARG A CA 1
ATOM 553 C C . ARG A 1 69 ? -8.784 7.916 14.633 1.00 59.22 69 ARG A C 1
ATOM 555 O O . ARG A 1 69 ? -8.522 6.776 15.002 1.00 59.22 69 ARG A O 1
ATOM 562 N N . TRP A 1 70 ? -10.036 8.349 14.515 1.00 55.72 70 TRP A N 1
ATOM 563 C CA . TRP A 1 70 ? -11.169 7.499 14.868 1.00 55.72 70 TRP A CA 1
ATOM 564 C C . TRP A 1 70 ? -11.361 6.345 13.874 1.00 55.72 70 TRP A C 1
ATOM 566 O O . TRP A 1 70 ? -11.838 5.299 14.291 1.00 55.72 70 TRP A O 1
ATOM 576 N N . ILE A 1 71 ? -10.956 6.493 12.602 1.00 61.44 71 ILE A N 1
ATOM 577 C CA . ILE A 1 71 ? -11.013 5.417 11.594 1.00 61.44 71 ILE A CA 1
ATOM 578 C C . ILE A 1 71 ? -9.998 4.326 11.940 1.00 61.44 71 ILE A C 1
ATOM 580 O O . ILE A 1 71 ? -10.296 3.146 11.794 1.00 61.44 71 ILE A O 1
ATOM 584 N N . TYR A 1 72 ? -8.830 4.708 12.454 1.00 62.28 72 TYR A N 1
ATOM 585 C CA . TYR A 1 72 ? -7.790 3.770 12.881 1.00 62.28 72 TYR A CA 1
ATOM 586 C C . TYR A 1 72 ? -8.147 3.074 14.195 1.00 62.28 72 TYR A C 1
ATOM 588 O O . TYR A 1 72 ? -7.988 1.862 14.309 1.00 62.28 72 TYR A O 1
ATOM 596 N N . ASN A 1 73 ? -8.733 3.803 15.148 1.00 60.47 73 ASN A N 1
ATOM 597 C CA . ASN A 1 73 ? -9.298 3.201 16.356 1.00 60.47 73 ASN A CA 1
ATOM 598 C C . ASN A 1 73 ? -10.447 2.251 16.006 1.00 60.47 73 ASN A C 1
ATOM 600 O O . ASN A 1 73 ? -10.479 1.126 16.494 1.00 60.47 73 ASN A O 1
ATOM 604 N N . LEU A 1 74 ? -11.351 2.670 15.112 1.00 61.81 74 LEU A N 1
ATOM 605 C CA . LEU A 1 74 ? -12.412 1.825 14.572 1.00 61.81 74 LEU A CA 1
ATOM 606 C C . LEU A 1 74 ? -11.818 0.582 13.906 1.00 61.81 74 LEU A C 1
ATOM 608 O O . LEU A 1 74 ? -12.306 -0.512 14.149 1.00 61.81 74 LEU A O 1
ATOM 612 N N . TYR A 1 75 ? -10.745 0.722 13.128 1.00 64.44 75 TYR A N 1
ATOM 613 C CA . TYR A 1 75 ? -10.069 -0.415 12.519 1.00 64.44 75 TYR A CA 1
ATOM 614 C C . TYR A 1 75 ? -9.484 -1.370 13.565 1.00 64.44 75 TYR A C 1
ATOM 616 O O . TYR A 1 75 ? -9.726 -2.563 13.472 1.00 64.44 75 TYR A O 1
ATOM 624 N N . LEU A 1 76 ? -8.784 -0.880 14.592 1.00 63.94 76 LEU A N 1
ATOM 625 C CA . LEU A 1 76 ? -8.245 -1.721 15.671 1.00 63.94 76 LEU A CA 1
ATOM 626 C C . LEU A 1 76 ? -9.345 -2.433 16.473 1.00 63.94 76 LEU A C 1
ATOM 628 O O . LEU A 1 76 ? -9.159 -3.576 16.889 1.00 63.94 76 LEU A O 1
ATOM 632 N N . ILE A 1 77 ? -10.492 -1.774 16.659 1.00 58.25 77 ILE A N 1
ATOM 633 C CA . ILE A 1 77 ? -11.682 -2.343 17.305 1.00 58.25 77 ILE A CA 1
ATOM 634 C C . ILE A 1 77 ? -12.312 -3.423 16.420 1.00 58.25 77 ILE A C 1
ATOM 636 O O . ILE A 1 77 ? -12.657 -4.495 16.909 1.00 58.25 77 ILE A O 1
ATOM 640 N N . LEU A 1 78 ? -12.428 -3.170 15.115 1.00 59.78 78 LEU A N 1
ATOM 641 C CA . LEU A 1 78 ? -12.968 -4.127 14.151 1.00 59.78 78 LEU A CA 1
ATOM 642 C C . LEU A 1 78 ? -11.991 -5.284 13.875 1.00 59.78 78 LEU A C 1
ATOM 644 O O . LEU A 1 78 ? -12.429 -6.404 13.646 1.00 59.78 78 LEU A O 1
ATOM 648 N N . HIS A 1 79 ? -10.677 -5.073 13.979 1.00 60.12 79 HIS A N 1
ATOM 649 C CA . HIS A 1 79 ? -9.665 -6.098 13.718 1.00 60.12 79 HIS A CA 1
ATOM 650 C C . HIS A 1 79 ? -9.745 -7.294 14.678 1.00 60.12 79 HIS A C 1
ATOM 652 O O . HIS A 1 79 ? -9.394 -8.405 14.289 1.00 60.12 79 HIS A O 1
ATOM 658 N N . GLU A 1 80 ? -10.263 -7.122 15.903 1.00 50.19 80 GLU A N 1
ATOM 659 C CA . GLU A 1 80 ? -10.555 -8.269 16.782 1.00 50.19 80 GLU A CA 1
ATOM 660 C C . GLU A 1 80 ? -11.614 -9.221 16.218 1.00 50.19 80 GLU A C 1
ATOM 662 O O . GLU A 1 80 ? -11.736 -10.348 16.695 1.00 50.19 80 GLU A O 1
ATOM 667 N N . CYS A 1 81 ? -12.363 -8.794 15.203 1.00 46.41 81 CYS A N 1
ATOM 668 C CA . CYS A 1 81 ? -13.442 -9.582 14.634 1.00 46.41 81 CYS A CA 1
ATOM 669 C C . CYS A 1 81 ? -12.936 -10.572 13.604 1.00 46.41 81 CYS A C 1
ATOM 671 O O . CYS A 1 81 ? -13.478 -11.669 13.542 1.00 46.41 81 CYS A O 1
ATOM 673 N N . SER A 1 82 ? -11.945 -10.214 12.779 1.00 50.03 82 SER A N 1
ATOM 674 C CA . SER A 1 82 ? -11.494 -11.122 11.730 1.00 50.03 82 SER A CA 1
ATOM 675 C C . SER A 1 82 ? -10.315 -10.541 10.934 1.00 50.03 82 SER A C 1
ATOM 677 O O . SER A 1 82 ? -10.414 -9.439 10.389 1.00 50.03 82 SER A O 1
ATOM 679 N N . LYS A 1 83 ? -9.257 -11.326 10.721 1.00 50.16 83 LYS A N 1
ATOM 680 C CA . LYS A 1 83 ? -8.403 -11.201 9.522 1.00 50.16 83 LYS A CA 1
ATOM 681 C C . LYS A 1 83 ? -9.107 -11.810 8.287 1.00 50.16 83 LYS A C 1
ATOM 683 O O . LYS A 1 83 ? -8.453 -12.287 7.364 1.00 50.16 83 LYS A O 1
ATOM 688 N N . GLU A 1 84 ? -10.438 -11.902 8.286 1.00 54.91 84 GLU A N 1
ATOM 689 C CA . GLU A 1 84 ? -11.173 -12.804 7.409 1.00 54.91 84 GLU A CA 1
ATOM 690 C C . GLU A 1 84 ? -11.630 -12.152 6.094 1.00 54.91 84 GLU A C 1
ATOM 692 O O . GLU A 1 84 ? -12.140 -11.034 5.986 1.00 54.91 84 GLU A O 1
ATOM 697 N N . ILE A 1 85 ? -11.396 -12.963 5.072 1.00 51.59 85 ILE A N 1
ATOM 698 C CA . ILE A 1 85 ? -11.887 -12.981 3.701 1.00 51.59 85 ILE A CA 1
ATOM 699 C C . ILE A 1 85 ? -13.383 -13.290 3.555 1.00 51.59 85 ILE A C 1
ATOM 701 O O . ILE A 1 85 ? -13.683 -14.473 3.674 1.00 51.59 85 ILE A O 1
ATOM 705 N N . THR A 1 86 ? -14.322 -12.383 3.252 1.00 46.56 86 THR A N 1
ATOM 706 C CA . THR A 1 86 ? -15.671 -12.837 2.821 1.00 46.56 86 THR A CA 1
ATOM 707 C C . THR A 1 86 ? -15.907 -12.623 1.331 1.00 46.56 86 THR A C 1
ATOM 709 O O . THR A 1 86 ? -15.400 -11.685 0.709 1.00 46.56 86 THR A O 1
ATOM 712 N N . GLN A 1 87 ? -16.666 -13.537 0.726 1.00 43.03 87 GLN A N 1
ATOM 713 C CA . GLN A 1 87 ? -17.083 -13.445 -0.669 1.00 43.03 87 GLN A CA 1
ATOM 714 C C . GLN A 1 87 ? -18.490 -12.847 -0.741 1.00 43.03 87 GLN A C 1
ATOM 716 O O . GLN A 1 87 ? -19.446 -13.428 -0.233 1.00 43.03 87 GLN A O 1
ATOM 721 N N . SER A 1 88 ? -18.628 -11.695 -1.401 1.00 43.38 88 SER A N 1
ATOM 722 C CA . SER A 1 88 ? -19.929 -11.116 -1.749 1.00 43.38 88 SER A CA 1
ATOM 723 C C . SER A 1 88 ? -20.080 -11.135 -3.270 1.00 43.38 88 SER A C 1
ATOM 725 O O . SER A 1 88 ? -19.552 -10.284 -3.994 1.00 43.38 88 SER A O 1
ATOM 727 N N . GLY A 1 89 ? -20.745 -12.172 -3.788 1.00 56.81 89 GLY A N 1
ATOM 728 C CA . GLY A 1 89 ? -20.829 -12.421 -5.229 1.00 56.81 89 GLY A CA 1
ATOM 729 C C . GLY A 1 89 ? -19.447 -12.680 -5.850 1.00 56.81 89 GLY A C 1
ATOM 730 O O . GLY A 1 89 ? -18.704 -13.528 -5.376 1.00 56.81 89 GLY A O 1
ATOM 731 N N . LYS A 1 90 ? -19.082 -11.940 -6.911 1.00 51.28 90 LYS A N 1
ATOM 732 C CA . LYS A 1 90 ? -17.773 -12.062 -7.598 1.00 51.28 90 LYS A CA 1
ATOM 733 C C . LYS A 1 90 ? -16.633 -11.254 -6.951 1.00 51.28 90 LYS A C 1
ATOM 735 O O . LYS A 1 90 ? -15.538 -11.221 -7.505 1.00 51.28 90 LYS A O 1
ATOM 740 N N . LYS A 1 91 ? -16.881 -10.533 -5.851 1.00 51.59 91 LYS A N 1
ATOM 741 C CA . LYS A 1 91 ? -15.890 -9.644 -5.223 1.00 51.59 91 LYS A CA 1
ATOM 742 C C . LYS A 1 91 ? -15.502 -10.164 -3.840 1.00 51.59 91 LYS A C 1
ATOM 744 O O . LYS A 1 91 ? -16.358 -10.366 -2.982 1.00 51.59 91 LYS A O 1
ATOM 749 N N . THR A 1 92 ? -14.201 -10.334 -3.634 1.00 54.97 92 THR A N 1
ATOM 750 C CA . THR A 1 92 ? -13.596 -10.567 -2.319 1.00 54.97 92 THR A CA 1
ATOM 751 C C . THR A 1 92 ? -13.599 -9.247 -1.551 1.00 54.97 92 THR A C 1
ATOM 753 O O . THR A 1 92 ? -13.064 -8.255 -2.050 1.00 54.97 92 THR A O 1
ATOM 756 N N . VAL A 1 93 ? -14.227 -9.210 -0.374 1.00 61.56 93 VAL A N 1
ATOM 757 C CA . VAL A 1 93 ? -14.340 -7.998 0.450 1.00 61.56 93 VAL A CA 1
ATOM 758 C C . VAL A 1 93 ? -13.994 -8.334 1.894 1.00 61.56 93 VAL A C 1
ATOM 760 O O . VAL A 1 93 ? -14.395 -9.367 2.427 1.00 61.56 93 VAL A O 1
ATOM 763 N N . PHE A 1 94 ? -13.238 -7.448 2.523 1.00 68.31 94 PHE A N 1
ATOM 764 C CA . PHE A 1 94 ? -12.861 -7.583 3.918 1.00 68.31 94 PHE A CA 1
ATOM 765 C C . PHE A 1 94 ? -14.051 -7.368 4.856 1.00 68.31 94 PHE A C 1
ATOM 767 O O . PHE A 1 94 ? -14.911 -6.516 4.603 1.00 68.31 94 PHE A O 1
ATOM 774 N N . ILE A 1 95 ? -14.100 -8.141 5.942 1.00 63.47 95 ILE A N 1
ATOM 775 C CA . ILE A 1 95 ? -15.199 -8.077 6.912 1.00 63.47 95 ILE A CA 1
ATOM 776 C C . ILE A 1 95 ? -15.311 -6.688 7.540 1.00 63.47 95 ILE A C 1
ATOM 778 O O . ILE A 1 95 ? -16.426 -6.180 7.651 1.00 63.47 95 ILE A O 1
ATOM 782 N N . ASN A 1 96 ? -14.207 -6.015 7.874 1.00 66.44 96 ASN A N 1
ATOM 783 C CA . ASN A 1 96 ? -14.299 -4.704 8.525 1.00 66.44 96 ASN A CA 1
ATOM 784 C C . ASN A 1 96 ? -14.836 -3.642 7.560 1.00 66.44 96 ASN A C 1
ATOM 786 O O . ASN A 1 96 ? -15.678 -2.829 7.944 1.00 66.44 96 ASN A O 1
ATOM 790 N N . ALA A 1 97 ? -14.448 -3.697 6.283 1.00 69.75 97 ALA A N 1
ATOM 791 C CA . ALA A 1 97 ? -15.061 -2.888 5.235 1.00 69.75 97 ALA A CA 1
ATOM 792 C C . ALA A 1 97 ? -16.570 -3.181 5.068 1.00 69.75 97 ALA A C 1
ATOM 794 O O . ALA A 1 97 ? -17.358 -2.255 4.859 1.00 69.75 97 ALA A O 1
ATOM 795 N N . ILE A 1 98 ? -17.008 -4.440 5.182 1.00 64.19 98 ILE A N 1
ATOM 796 C CA . ILE A 1 98 ? -18.439 -4.797 5.153 1.00 64.19 98 ILE A CA 1
ATOM 797 C C . ILE A 1 98 ? -19.170 -4.238 6.369 1.00 64.19 98 ILE A C 1
ATOM 799 O O . ILE A 1 98 ? -20.198 -3.588 6.187 1.00 64.19 98 ILE A O 1
ATOM 803 N N . ILE A 1 99 ? -18.635 -4.427 7.576 1.00 62.94 99 ILE A N 1
ATOM 804 C CA . ILE A 1 99 ? -19.216 -3.897 8.814 1.00 62.94 99 ILE A CA 1
ATOM 805 C C . ILE A 1 99 ? -19.348 -2.377 8.709 1.00 62.94 99 ILE A C 1
ATOM 807 O O . ILE A 1 99 ? -20.421 -1.835 8.969 1.00 62.94 99 ILE A O 1
ATOM 811 N N . ALA A 1 100 ? -18.304 -1.690 8.236 1.00 66.44 100 ALA A N 1
ATOM 812 C CA . ALA A 1 100 ? -18.327 -0.250 8.007 1.00 66.44 100 ALA A CA 1
ATOM 813 C C . ALA A 1 100 ? -19.442 0.169 7.038 1.00 66.44 100 ALA A C 1
ATOM 815 O O . ALA A 1 100 ? -20.158 1.138 7.291 1.00 66.44 100 ALA A O 1
ATOM 816 N N . LYS A 1 101 ? -19.614 -0.556 5.929 1.00 68.88 101 LYS A N 1
ATOM 817 C CA . LYS A 1 101 ? -20.573 -0.190 4.881 1.00 68.88 101 LYS A CA 1
ATOM 818 C C . LYS A 1 101 ? -22.016 -0.547 5.217 1.00 68.88 101 LYS A C 1
ATOM 820 O O . LYS A 1 101 ? -22.911 0.245 4.949 1.00 68.88 101 LYS A O 1
ATOM 825 N N . GLN A 1 102 ? -22.247 -1.757 5.709 1.00 63.38 102 GLN A N 1
ATOM 826 C CA . GLN A 1 102 ? -23.583 -2.343 5.809 1.00 63.38 102 GLN A CA 1
ATOM 827 C C . GLN A 1 102 ? -24.162 -2.207 7.211 1.00 63.38 102 GLN A C 1
ATOM 829 O O . GLN A 1 102 ? -25.339 -1.893 7.347 1.00 63.38 102 GLN A O 1
ATOM 834 N N . SER A 1 103 ? -23.340 -2.399 8.241 1.00 57.78 103 SER A N 1
ATOM 835 C CA . SER A 1 103 ? -23.822 -2.409 9.621 1.00 57.78 103 SER A CA 1
ATOM 836 C C . SER A 1 103 ? -23.694 -1.041 10.288 1.00 57.78 103 SER A C 1
ATOM 838 O O . SER A 1 103 ? -24.590 -0.609 11.003 1.00 57.78 103 SER A O 1
ATOM 840 N N . LEU A 1 104 ? -22.583 -0.343 10.040 1.00 58.66 104 LEU A N 1
ATOM 841 C CA . LEU A 1 104 ? -22.319 1.002 10.561 1.00 58.66 104 LEU A CA 1
ATOM 842 C C . LEU A 1 104 ? -22.837 2.113 9.646 1.00 58.66 104 LEU A C 1
ATOM 844 O O . LEU A 1 104 ? -22.900 3.264 10.070 1.00 58.66 104 LEU A O 1
ATOM 848 N N . VAL A 1 105 ? -23.171 1.779 8.394 1.00 64.62 105 VAL A N 1
ATOM 849 C CA . VAL A 1 105 ? -23.662 2.721 7.374 1.00 64.62 105 VAL A CA 1
ATOM 850 C C . VAL A 1 105 ? -22.747 3.954 7.267 1.00 64.62 105 VAL A C 1
ATOM 852 O O . VAL A 1 105 ? -23.179 5.104 7.202 1.00 64.62 105 VAL A O 1
ATOM 855 N N . CYS A 1 106 ? -21.434 3.712 7.292 1.00 65.94 106 CYS A N 1
ATOM 856 C CA . CYS A 1 106 ? -20.425 4.751 7.140 1.00 65.94 106 CYS A CA 1
ATOM 857 C C . CYS A 1 106 ? -20.558 5.457 5.785 1.00 65.94 106 CYS A C 1
ATOM 859 O O . CYS A 1 106 ? -20.982 4.864 4.791 1.00 65.94 106 CYS A O 1
ATOM 861 N N . SER A 1 107 ? -20.078 6.702 5.703 1.00 70.81 107 SER A N 1
ATOM 862 C CA . SER A 1 107 ? -19.945 7.363 4.403 1.00 70.81 107 SER A CA 1
ATOM 863 C C . SER A 1 107 ? -18.986 6.589 3.486 1.00 70.81 107 SER A C 1
ATOM 865 O O . SER A 1 107 ? -18.036 5.945 3.944 1.00 70.81 107 SER A O 1
ATOM 867 N N . ASN A 1 108 ? -19.187 6.704 2.168 1.00 75.56 108 ASN A N 1
ATOM 868 C CA . ASN A 1 108 ? -18.331 6.051 1.168 1.00 75.56 108 ASN A CA 1
ATOM 869 C C . ASN A 1 108 ? -16.842 6.402 1.334 1.00 75.56 108 ASN A C 1
ATOM 871 O O . ASN A 1 108 ? -15.984 5.570 1.045 1.00 75.56 108 ASN A O 1
ATOM 875 N N . ARG A 1 109 ? -16.534 7.607 1.837 1.00 77.62 109 ARG A N 1
ATOM 876 C CA . ARG A 1 109 ? -15.162 8.039 2.139 1.00 77.62 109 ARG A CA 1
ATOM 877 C C . ARG A 1 109 ? -14.523 7.149 3.209 1.00 77.62 109 ARG A C 1
ATOM 879 O O . ARG A 1 109 ? -13.432 6.641 2.988 1.00 77.62 109 ARG A O 1
ATOM 886 N N . ILE A 1 110 ? -15.210 6.922 4.328 1.00 72.75 110 ILE A N 1
ATOM 887 C CA . ILE A 1 110 ? -14.716 6.097 5.446 1.00 72.75 110 ILE A CA 1
ATOM 888 C C . ILE A 1 110 ? -14.549 4.643 5.007 1.00 72.75 110 ILE A C 1
ATOM 890 O O . ILE A 1 110 ? -13.491 4.052 5.207 1.00 72.75 110 ILE A O 1
ATOM 894 N N . TYR A 1 111 ? -15.574 4.089 4.353 1.00 76.88 111 TYR A N 1
ATOM 895 C CA . TYR A 1 111 ? -15.519 2.738 3.795 1.00 76.88 111 TYR A CA 1
ATOM 896 C C . TYR A 1 111 ? -14.312 2.560 2.863 1.00 76.88 111 TYR A C 1
ATOM 898 O O . TYR A 1 111 ? -13.585 1.574 2.963 1.00 76.88 111 TYR A O 1
ATOM 906 N N . SER A 1 112 ? -14.070 3.531 1.975 1.00 80.88 112 SER A N 1
ATOM 907 C CA . SER A 1 112 ? -12.940 3.486 1.049 1.00 80.88 112 SER A CA 1
ATOM 908 C C . SER A 1 112 ? -11.591 3.513 1.768 1.00 80.88 112 SER A C 1
ATOM 910 O O . SER A 1 112 ? -10.666 2.848 1.307 1.00 80.88 112 SER A O 1
ATOM 912 N N . VAL A 1 113 ? -11.461 4.266 2.864 1.00 81.25 113 VAL A N 1
ATOM 913 C CA . VAL A 1 113 ? -10.229 4.304 3.667 1.00 81.25 113 VAL A CA 1
ATOM 914 C C . VAL A 1 113 ? -9.997 2.959 4.354 1.00 81.25 113 VAL A C 1
ATOM 916 O O . VAL A 1 113 ? -8.930 2.384 4.173 1.00 81.25 113 VAL A O 1
ATOM 919 N N . ILE A 1 114 ? -11.002 2.402 5.040 1.00 78.00 114 ILE A N 1
ATOM 920 C CA . ILE A 1 114 ? -10.897 1.085 5.701 1.00 78.00 114 ILE A CA 1
ATOM 921 C C . ILE A 1 114 ? -10.531 -0.003 4.687 1.00 78.00 114 ILE A C 1
ATOM 923 O O . ILE A 1 114 ? -9.589 -0.759 4.892 1.00 78.00 114 ILE A O 1
ATOM 927 N N . ASN A 1 115 ? -11.199 -0.023 3.534 1.00 81.94 115 ASN A N 1
ATOM 928 C CA . ASN A 1 115 ? -10.899 -0.989 2.484 1.00 81.94 115 ASN A CA 1
ATOM 929 C C . ASN A 1 115 ? -9.473 -0.824 1.915 1.00 81.94 115 ASN A C 1
ATOM 931 O O . ASN A 1 115 ? -8.832 -1.818 1.588 1.00 81.94 115 ASN A O 1
ATOM 935 N N . ARG A 1 116 ? -8.953 0.409 1.789 1.00 86.00 116 ARG A N 1
ATOM 936 C CA . ARG A 1 116 ? -7.550 0.647 1.393 1.00 86.00 116 ARG A CA 1
ATOM 937 C C . ARG A 1 116 ? -6.575 0.163 2.467 1.00 86.00 116 ARG A C 1
ATOM 939 O O . ARG A 1 116 ? -5.573 -0.444 2.104 1.00 86.00 116 ARG A O 1
ATOM 946 N N . ILE A 1 117 ? -6.880 0.389 3.746 1.00 83.94 117 ILE A N 1
ATOM 947 C CA . ILE A 1 117 ? -6.072 -0.092 4.874 1.00 83.94 117 ILE A CA 1
ATOM 948 C C . ILE A 1 117 ? -5.970 -1.617 4.841 1.00 83.94 117 ILE A C 1
ATOM 950 O O . ILE A 1 117 ? -4.870 -2.159 4.857 1.00 83.94 117 ILE A O 1
ATOM 954 N N . GLU A 1 118 ? -7.100 -2.312 4.717 1.00 81.81 118 GLU A N 1
ATOM 955 C CA . GLU A 1 118 ? -7.133 -3.778 4.711 1.00 81.81 118 GLU A CA 1
ATOM 956 C C . GLU A 1 118 ? -6.424 -4.382 3.498 1.00 81.81 118 GLU A C 1
ATOM 958 O O . GLU A 1 118 ? -5.688 -5.360 3.632 1.00 81.81 118 GLU A O 1
ATOM 963 N N . LYS A 1 119 ? -6.564 -3.760 2.318 1.00 86.12 119 LYS A N 1
ATOM 964 C CA . LYS A 1 119 ? -5.740 -4.113 1.153 1.00 86.12 119 LYS A CA 1
ATOM 965 C C . LYS A 1 119 ? -4.254 -3.943 1.448 1.00 86.12 119 LYS A C 1
ATOM 967 O O . LYS A 1 119 ? -3.474 -4.816 1.092 1.00 86.12 119 LYS A O 1
ATOM 972 N N . GLY A 1 120 ? -3.879 -2.844 2.097 1.00 88.50 120 GLY A N 1
ATOM 973 C CA . GLY A 1 120 ? -2.511 -2.569 2.520 1.00 88.50 120 GLY A CA 1
ATOM 974 C C . GLY A 1 120 ? -1.938 -3.650 3.415 1.00 88.50 120 GLY A C 1
ATOM 975 O O . GLY A 1 120 ? -0.889 -4.201 3.100 1.00 88.50 120 GLY A O 1
ATOM 976 N N . LEU A 1 121 ? -2.657 -4.001 4.477 1.00 86.06 121 LEU A N 1
ATOM 977 C CA . LEU A 1 121 ? -2.242 -5.043 5.416 1.00 86.06 121 LEU A CA 1
ATOM 978 C C . LEU A 1 121 ? -2.106 -6.405 4.722 1.00 86.06 121 LEU A C 1
ATOM 980 O O . LEU A 1 121 ? -1.087 -7.068 4.862 1.00 86.06 121 LEU A O 1
ATOM 984 N N . LYS A 1 122 ? -3.060 -6.770 3.857 1.00 84.75 122 LYS A N 1
ATOM 985 C CA . LYS A 1 122 ? -2.968 -8.003 3.061 1.00 84.75 122 LYS A CA 1
ATOM 986 C C . LYS A 1 122 ? -1.762 -8.017 2.111 1.00 84.75 122 LYS A C 1
ATOM 988 O O . LYS A 1 122 ? -1.165 -9.067 1.883 1.00 84.75 122 LYS A O 1
ATOM 993 N N . VAL A 1 123 ? -1.420 -6.874 1.511 1.00 87.88 123 VAL A N 1
ATOM 994 C CA . VAL A 1 123 ? -0.227 -6.759 0.656 1.00 87.88 123 VAL A CA 1
ATOM 995 C C . VAL A 1 123 ? 1.047 -6.938 1.483 1.00 87.88 123 VAL A C 1
ATOM 997 O O . VAL A 1 123 ? 1.959 -7.616 1.013 1.00 87.88 123 VAL A O 1
ATOM 1000 N N . LEU A 1 124 ? 1.102 -6.395 2.706 1.00 87.38 124 LEU A N 1
ATOM 1001 C CA . LEU A 1 124 ? 2.252 -6.552 3.603 1.00 87.38 124 LEU A CA 1
ATOM 1002 C C . LEU A 1 124 ? 2.542 -8.020 3.934 1.00 87.38 124 LEU A C 1
ATOM 1004 O O . LEU A 1 124 ? 3.708 -8.404 3.902 1.00 87.38 124 LEU A O 1
ATOM 1008 N N . ASP A 1 125 ? 1.513 -8.852 4.130 1.00 81.88 125 ASP A N 1
ATOM 1009 C CA . ASP A 1 125 ? 1.678 -10.302 4.344 1.00 81.88 125 ASP A CA 1
ATOM 1010 C C . ASP A 1 125 ? 2.397 -11.001 3.176 1.00 81.88 125 ASP A C 1
ATOM 1012 O O . ASP A 1 125 ? 3.031 -12.041 3.345 1.00 81.88 125 ASP A O 1
ATOM 1016 N N . SER A 1 126 ? 2.292 -10.437 1.971 1.00 82.62 126 SER A N 1
ATOM 1017 C CA . SER A 1 126 ? 2.888 -10.988 0.750 1.00 82.62 126 SER A CA 1
ATOM 1018 C C . SER A 1 126 ? 4.224 -10.330 0.382 1.00 82.62 126 SER A C 1
ATOM 1020 O O . SER A 1 126 ? 4.835 -10.703 -0.622 1.00 82.62 126 SER A O 1
ATOM 1022 N N . PHE A 1 127 ? 4.669 -9.317 1.132 1.00 83.62 127 PHE A N 1
ATOM 1023 C CA . PHE A 1 127 ? 5.811 -8.475 0.779 1.00 83.62 127 PHE A CA 1
ATOM 1024 C C . PHE A 1 127 ? 7.012 -8.741 1.682 1.00 83.62 127 PHE A C 1
ATOM 1026 O O . PHE A 1 127 ? 6.937 -8.654 2.903 1.00 83.62 127 PHE A O 1
ATOM 1033 N N . ASN A 1 128 ? 8.179 -8.941 1.066 1.00 83.38 128 ASN A N 1
ATOM 1034 C CA . ASN A 1 128 ? 9.441 -8.805 1.783 1.00 83.38 128 ASN A CA 1
ATOM 1035 C C . ASN A 1 128 ? 9.781 -7.312 1.912 1.00 83.38 128 ASN A C 1
ATOM 1037 O O . ASN A 1 128 ? 10.232 -6.694 0.941 1.00 83.38 128 ASN A O 1
ATOM 1041 N N . LEU A 1 129 ? 9.573 -6.751 3.106 1.00 82.94 129 LEU A N 1
ATOM 1042 C CA . LEU A 1 129 ? 9.860 -5.349 3.445 1.00 82.94 129 LEU A CA 1
ATOM 1043 C C . LEU A 1 129 ? 11.350 -5.000 3.409 1.00 82.94 129 LEU A C 1
ATOM 1045 O O . LEU A 1 129 ? 11.712 -3.827 3.421 1.00 82.94 129 LEU A O 1
ATOM 1049 N N . SER A 1 130 ? 12.221 -6.004 3.320 1.00 82.44 130 SER A N 1
ATOM 1050 C CA . SER A 1 130 ? 13.652 -5.800 3.126 1.00 82.44 130 SER A CA 1
ATOM 1051 C C . SER A 1 130 ? 14.039 -5.410 1.703 1.00 82.44 130 SER A C 1
ATOM 1053 O O . SER A 1 130 ? 15.172 -4.993 1.478 1.00 82.44 130 SER A O 1
ATOM 1055 N N . ASN A 1 131 ? 13.125 -5.544 0.742 1.00 87.44 131 ASN A N 1
ATOM 1056 C CA . ASN A 1 131 ? 13.362 -5.172 -0.642 1.00 87.44 131 ASN A CA 1
ATOM 1057 C C .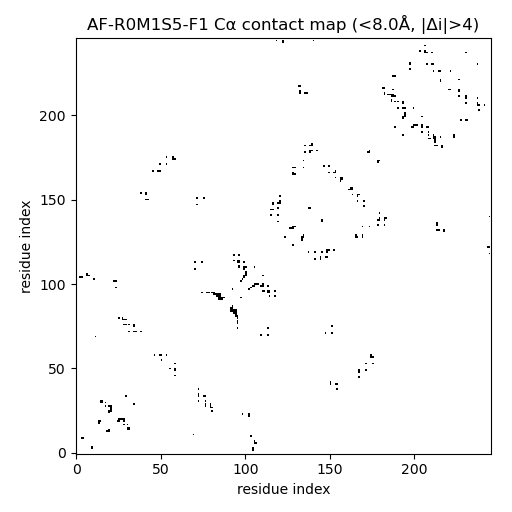 ASN A 1 131 ? 12.907 -3.723 -0.889 1.00 87.44 131 ASN A C 1
ATOM 1059 O O . ASN A 1 131 ? 11.716 -3.416 -0.822 1.00 87.44 131 ASN A O 1
ATOM 1063 N N . ASN A 1 132 ? 13.847 -2.840 -1.236 1.00 86.06 132 ASN A N 1
ATOM 1064 C CA . ASN A 1 132 ? 13.561 -1.429 -1.516 1.00 86.06 132 ASN A CA 1
ATOM 1065 C C . ASN A 1 132 ? 12.522 -1.239 -2.632 1.00 86.06 132 ASN A C 1
ATOM 1067 O O . ASN A 1 132 ? 11.688 -0.345 -2.534 1.00 86.06 132 ASN A O 1
ATOM 1071 N N . THR A 1 133 ? 12.509 -2.095 -3.656 1.00 88.31 133 THR A N 1
ATOM 1072 C CA . THR A 1 133 ? 11.505 -2.059 -4.732 1.00 88.31 133 THR A CA 1
ATOM 1073 C C . THR A 1 133 ? 10.099 -2.301 -4.187 1.00 88.31 133 THR A C 1
ATOM 1075 O O . THR A 1 133 ? 9.159 -1.604 -4.564 1.00 88.31 133 THR A O 1
ATOM 1078 N N . ASN A 1 134 ? 9.951 -3.237 -3.247 1.00 89.25 134 ASN A N 1
ATOM 1079 C CA . ASN A 1 134 ? 8.670 -3.506 -2.593 1.00 89.25 134 ASN A CA 1
ATOM 1080 C C . ASN A 1 134 ? 8.220 -2.318 -1.734 1.00 89.25 134 ASN A C 1
ATOM 1082 O O . ASN A 1 134 ? 7.044 -1.964 -1.763 1.00 89.25 134 ASN A O 1
ATOM 1086 N N . LEU A 1 135 ? 9.143 -1.660 -1.023 1.00 89.81 135 LEU A N 1
ATOM 1087 C CA . LEU A 1 135 ? 8.836 -0.437 -0.272 1.00 89.81 135 LEU A CA 1
ATOM 1088 C C . LEU A 1 135 ? 8.389 0.701 -1.196 1.00 89.81 135 LEU A C 1
ATOM 1090 O O . LEU A 1 135 ? 7.375 1.344 -0.929 1.00 89.81 135 LEU A O 1
ATOM 1094 N N . LEU A 1 136 ? 9.099 0.916 -2.308 1.00 90.75 136 LEU A N 1
ATOM 1095 C CA . LEU A 1 136 ? 8.727 1.908 -3.320 1.00 90.75 136 LEU A CA 1
ATOM 1096 C C . LEU A 1 136 ? 7.325 1.630 -3.875 1.00 90.75 136 LEU A C 1
ATOM 1098 O O . LEU A 1 136 ? 6.504 2.542 -3.952 1.00 90.75 136 LEU A O 1
ATOM 1102 N N . LEU A 1 137 ? 7.029 0.372 -4.219 1.00 91.38 137 LEU A N 1
ATOM 1103 C CA . LEU A 1 137 ? 5.713 -0.043 -4.710 1.00 91.38 137 LEU A CA 1
ATOM 1104 C C . LEU A 1 137 ? 4.623 0.198 -3.673 1.00 91.38 137 LEU A C 1
ATOM 1106 O O . LEU A 1 137 ? 3.574 0.752 -3.995 1.00 91.38 137 LEU A O 1
ATOM 1110 N N . PHE A 1 138 ? 4.876 -0.190 -2.427 1.00 92.06 138 PHE A N 1
ATOM 1111 C CA . PHE A 1 138 ? 3.935 -0.000 -1.337 1.00 92.06 138 PHE A CA 1
ATOM 1112 C C . PHE A 1 138 ? 3.589 1.485 -1.154 1.00 92.06 138 PHE A C 1
ATOM 1114 O O . PHE A 1 138 ? 2.412 1.849 -1.172 1.00 92.06 138 PHE A O 1
ATOM 1121 N N . VAL A 1 139 ? 4.597 2.363 -1.087 1.00 91.38 139 VAL A N 1
ATOM 1122 C CA . VAL A 1 139 ? 4.375 3.813 -0.968 1.00 91.38 139 VAL A CA 1
ATOM 1123 C C . VAL A 1 139 ? 3.692 4.382 -2.219 1.00 91.38 139 VAL A C 1
ATOM 1125 O O . VAL A 1 139 ? 2.784 5.198 -2.091 1.00 91.38 139 VAL A O 1
ATOM 1128 N N . PHE A 1 140 ? 4.044 3.924 -3.423 1.00 91.19 140 PHE A N 1
ATOM 1129 C CA . PHE A 1 140 ? 3.417 4.374 -4.672 1.00 91.19 140 PHE A CA 1
ATOM 1130 C C . PHE A 1 140 ? 1.911 4.067 -4.732 1.00 91.19 140 PHE A C 1
ATOM 1132 O O . PHE A 1 140 ? 1.118 4.922 -5.131 1.00 91.19 140 PHE A O 1
ATOM 1139 N N . TYR A 1 141 ? 1.501 2.860 -4.328 1.00 90.94 141 TYR A N 1
ATOM 1140 C CA . TYR A 1 141 ? 0.096 2.441 -4.381 1.00 90.94 141 TYR A CA 1
ATOM 1141 C C . TYR A 1 141 ? -0.740 2.985 -3.222 1.00 90.94 141 TYR A C 1
ATOM 1143 O O . TYR A 1 141 ? -1.907 3.336 -3.424 1.00 90.94 141 TYR A O 1
ATOM 1151 N N . PHE A 1 142 ? -0.170 3.065 -2.017 1.00 89.44 142 PHE A N 1
ATOM 1152 C CA . PHE A 1 142 ? -0.911 3.502 -0.835 1.00 89.44 142 PHE A CA 1
ATOM 1153 C C . PHE A 1 142 ? -0.794 4.994 -0.545 1.00 89.44 142 PHE A C 1
ATOM 1155 O O . PHE A 1 142 ? -1.673 5.502 0.147 1.00 89.44 142 PHE A O 1
ATOM 1162 N N . LYS A 1 143 ? 0.170 5.702 -1.148 1.00 87.31 143 LYS A N 1
ATOM 1163 C CA . LYS A 1 143 ? 0.327 7.164 -1.089 1.00 87.31 143 LYS A CA 1
ATOM 1164 C C . LYS A 1 143 ? 0.123 7.692 0.330 1.00 87.31 143 LYS A C 1
ATOM 1166 O O . LYS A 1 143 ? 0.779 7.227 1.243 1.00 87.31 143 LYS A O 1
ATOM 1171 N N . ASP A 1 144 ? -0.837 8.585 0.524 1.00 82.31 144 ASP A N 1
ATOM 1172 C CA . ASP A 1 144 ? -1.237 9.199 1.786 1.00 82.31 144 ASP A CA 1
ATOM 1173 C C . ASP A 1 144 ? -1.506 8.226 2.945 1.00 82.31 144 ASP A C 1
ATOM 1175 O O . ASP A 1 144 ? -1.468 8.665 4.082 1.00 82.31 144 ASP A O 1
ATOM 1179 N N . LEU A 1 145 ? -1.750 6.935 2.684 1.00 84.38 145 LEU A N 1
ATOM 1180 C CA . LEU A 1 145 ? -2.052 5.930 3.712 1.00 84.38 145 LEU A CA 1
ATOM 1181 C C . LEU A 1 145 ? -0.889 4.987 4.051 1.00 84.38 145 LEU A C 1
ATOM 1183 O O . LEU A 1 145 ? -1.065 4.088 4.876 1.00 84.38 145 LEU A O 1
ATOM 1187 N N . TRP A 1 146 ? 0.276 5.107 3.398 1.00 88.50 146 TRP A N 1
ATOM 1188 C CA . TRP A 1 146 ? 1.374 4.146 3.593 1.00 88.50 146 TRP A CA 1
ATOM 1189 C C . TRP A 1 146 ? 1.793 4.062 5.068 1.00 88.50 146 TRP A C 1
ATOM 1191 O O . TRP A 1 146 ? 2.057 2.972 5.578 1.00 88.50 146 TRP A O 1
ATOM 1201 N N . PHE A 1 147 ? 1.841 5.210 5.751 1.00 84.38 147 PHE A N 1
ATOM 1202 C CA . PHE A 1 147 ? 2.336 5.297 7.116 1.00 84.38 147 PHE A CA 1
ATOM 1203 C C . PHE A 1 147 ? 1.362 4.614 8.062 1.00 84.38 147 PHE A C 1
ATOM 1205 O O . PHE A 1 147 ? 1.760 3.749 8.834 1.00 84.38 147 PHE A O 1
ATOM 1212 N N . GLU A 1 148 ? 0.076 4.928 7.955 1.00 78.94 148 GLU A N 1
ATOM 1213 C CA . GLU A 1 148 ? -0.933 4.381 8.852 1.00 78.94 148 GLU A CA 1
ATOM 1214 C C . GLU A 1 148 ? -1.124 2.884 8.671 1.00 78.94 148 GLU A C 1
ATOM 1216 O O . GLU A 1 148 ? -1.335 2.184 9.656 1.00 78.94 148 GLU A O 1
ATOM 1221 N N . ILE A 1 149 ? -0.971 2.362 7.454 1.00 85.62 149 ILE A N 1
ATOM 1222 C CA . ILE A 1 149 ? -0.985 0.914 7.237 1.00 85.62 149 ILE A CA 1
ATOM 1223 C C . ILE A 1 149 ? 0.193 0.248 7.966 1.00 85.62 149 ILE A C 1
ATOM 1225 O O . ILE A 1 149 ? -0.014 -0.754 8.646 1.00 85.62 149 ILE A O 1
ATOM 1229 N N . LEU A 1 150 ? 1.408 0.805 7.883 1.00 86.88 150 LEU A N 1
ATOM 1230 C CA . LEU A 1 150 ? 2.572 0.255 8.593 1.00 86.88 150 LEU A CA 1
ATOM 1231 C C . LEU A 1 150 ? 2.453 0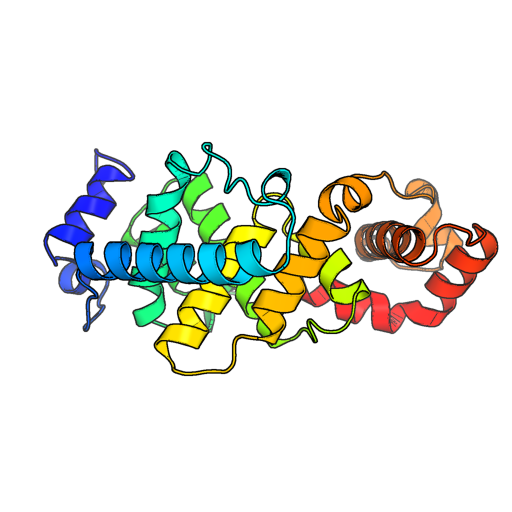.394 10.116 1.00 86.88 150 LEU A C 1
ATOM 1233 O O . LEU A 1 150 ? 2.860 -0.511 10.840 1.00 86.88 150 LEU A O 1
ATOM 1237 N N . VAL A 1 151 ? 1.884 1.498 10.611 1.00 81.94 151 VAL A N 1
ATOM 1238 C CA . VAL A 1 151 ? 1.619 1.698 12.046 1.00 81.94 151 VAL A CA 1
ATOM 1239 C C . VAL A 1 151 ? 0.580 0.704 12.550 1.00 81.94 151 VAL A C 1
ATOM 1241 O O . VAL A 1 151 ? 0.747 0.138 13.629 1.00 81.94 151 VAL A O 1
ATOM 1244 N N . LEU A 1 152 ? -0.483 0.465 11.781 1.00 79.75 152 LEU A N 1
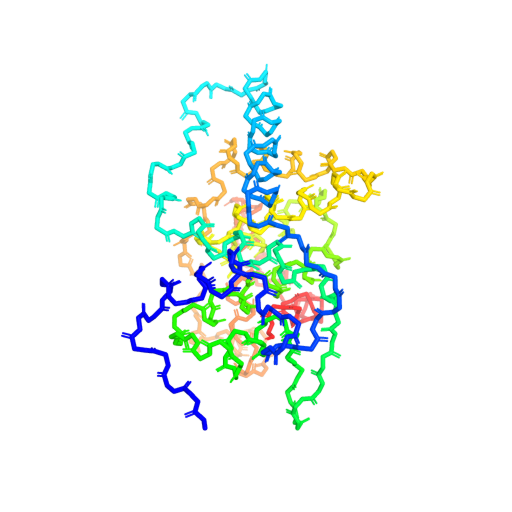ATOM 1245 C CA . LEU A 1 152 ? -1.483 -0.537 12.122 1.00 79.75 152 LEU A CA 1
ATOM 1246 C C . LEU A 1 152 ? -0.876 -1.934 12.119 1.00 79.75 152 LEU A C 1
ATOM 1248 O O . LEU A 1 152 ? -1.051 -2.651 13.094 1.00 79.75 152 LEU A O 1
ATOM 1252 N N . GLU A 1 153 ? -0.106 -2.302 11.098 1.00 85.25 153 GLU A N 1
ATOM 1253 C CA . GLU A 1 153 ? 0.591 -3.590 11.073 1.00 85.25 153 GLU A CA 1
ATOM 1254 C C . GLU A 1 153 ? 1.530 -3.744 12.279 1.00 85.25 153 GLU A C 1
ATOM 1256 O O . GLU A 1 153 ? 1.511 -4.765 12.963 1.00 85.25 153 GLU A O 1
ATOM 1261 N N . PHE A 1 154 ? 2.287 -2.698 12.618 1.00 83.94 154 PHE A N 1
ATOM 1262 C CA . PHE A 1 154 ? 3.120 -2.672 13.819 1.00 83.94 154 PHE A CA 1
ATOM 1263 C C . PHE A 1 154 ? 2.291 -2.902 15.090 1.00 83.94 154 PHE A C 1
ATOM 1265 O O . PHE A 1 154 ? 2.666 -3.711 15.940 1.00 83.94 154 PHE A O 1
ATOM 1272 N N . ALA A 1 155 ? 1.152 -2.215 15.217 1.00 77.25 155 ALA A N 1
ATOM 1273 C CA . ALA A 1 155 ? 0.237 -2.366 16.342 1.00 77.25 155 ALA A CA 1
ATOM 1274 C C . ALA A 1 155 ? -0.257 -3.813 16.457 1.00 77.25 155 ALA A C 1
ATOM 1276 O O . ALA A 1 155 ? -0.251 -4.392 17.542 1.00 77.25 155 ALA A O 1
ATOM 1277 N N . LEU A 1 156 ? -0.638 -4.423 15.336 1.00 77.56 156 LEU A N 1
ATOM 1278 C CA . LEU A 1 156 ? -1.090 -5.807 15.294 1.00 77.56 156 LEU A CA 1
ATOM 1279 C C . LEU A 1 156 ? 0.015 -6.768 15.730 1.00 77.56 156 LEU A C 1
ATOM 1281 O O . LEU A 1 156 ? -0.206 -7.558 16.647 1.00 77.56 156 LEU A O 1
ATOM 1285 N N . ARG A 1 157 ? 1.221 -6.646 15.168 1.00 82.69 157 ARG A N 1
ATOM 1286 C CA . ARG A 1 157 ? 2.353 -7.500 15.550 1.00 82.69 157 ARG A CA 1
ATOM 1287 C C . ARG A 1 157 ? 2.713 -7.357 17.020 1.00 82.69 157 ARG A C 1
ATOM 1289 O O . ARG A 1 157 ? 2.830 -8.360 17.716 1.00 82.69 157 ARG A O 1
ATOM 1296 N N . LYS A 1 158 ? 2.788 -6.124 17.534 1.00 79.81 158 LYS A N 1
ATOM 1297 C CA . LYS A 1 158 ? 3.033 -5.860 18.961 1.00 79.81 158 LYS A CA 1
ATOM 1298 C C . LYS A 1 158 ? 1.980 -6.534 19.843 1.00 79.81 158 LYS A C 1
ATOM 1300 O O . LYS A 1 158 ? 2.333 -7.164 20.833 1.00 79.81 158 LYS A O 1
ATOM 1305 N N . LYS A 1 159 ? 0.695 -6.433 19.487 1.00 73.88 159 LYS A N 1
ATOM 1306 C CA . LYS A 1 159 ? -0.407 -7.047 20.247 1.00 73.88 159 LYS A CA 1
ATOM 1307 C C . LYS A 1 159 ? -0.283 -8.569 20.333 1.00 73.88 159 LYS A C 1
ATOM 1309 O O . LYS A 1 159 ? -0.600 -9.146 21.370 1.00 73.88 159 LYS A O 1
ATOM 1314 N N . PHE A 1 160 ? 0.154 -9.205 19.249 1.00 77.00 160 PHE A N 1
ATOM 1315 C CA . PHE A 1 160 ? 0.314 -10.656 19.159 1.00 77.00 160 PHE A CA 1
ATOM 1316 C C . PHE A 1 160 ? 1.728 -11.141 19.524 1.00 77.00 160 PHE A C 1
ATOM 1318 O O . PHE A 1 160 ? 2.017 -12.324 19.369 1.00 77.00 160 PHE A O 1
ATOM 1325 N N . ASN A 1 161 ? 2.589 -10.264 20.061 1.00 79.19 161 ASN A N 1
ATOM 1326 C CA . ASN A 1 161 ? 3.997 -10.545 20.373 1.00 79.19 161 ASN A CA 1
ATOM 1327 C C . ASN A 1 161 ? 4.799 -11.088 19.170 1.00 79.19 161 ASN A C 1
ATOM 1329 O O . ASN A 1 161 ? 5.688 -11.924 19.323 1.00 79.19 161 ASN A O 1
ATOM 1333 N N . GLU A 1 162 ? 4.485 -10.611 17.968 1.00 82.25 162 GLU A N 1
ATOM 1334 C CA . GLU A 1 162 ? 5.199 -10.923 16.732 1.00 82.25 162 GLU A CA 1
ATOM 1335 C C . GLU A 1 162 ? 6.345 -9.926 16.482 1.00 82.25 162 GLU A C 1
ATOM 1337 O O . GLU A 1 162 ? 6.329 -8.785 16.951 1.00 82.25 162 GLU A O 1
ATOM 1342 N N . ASN A 1 163 ? 7.348 -10.343 15.702 1.00 82.94 163 ASN A N 1
ATOM 1343 C CA . ASN A 1 163 ? 8.490 -9.495 15.359 1.00 82.94 163 ASN A CA 1
ATOM 1344 C C . ASN A 1 163 ? 8.076 -8.332 14.431 1.00 82.94 163 ASN A C 1
ATOM 1346 O O . ASN A 1 163 ? 7.556 -8.544 13.330 1.00 82.94 163 ASN A O 1
ATOM 1350 N N . PHE A 1 164 ? 8.363 -7.101 14.860 1.00 85.88 164 PHE A N 1
ATOM 1351 C CA . PHE A 1 164 ? 8.043 -5.856 14.157 1.00 85.88 164 PHE A CA 1
ATOM 1352 C C . PHE A 1 164 ? 9.277 -5.049 13.706 1.00 85.88 164 PHE A C 1
ATOM 1354 O O . PHE A 1 164 ? 9.125 -3.953 13.164 1.00 85.88 164 PHE A O 1
ATOM 1361 N N . GLU A 1 165 ? 10.497 -5.560 13.891 1.00 85.69 165 GLU A N 1
ATOM 1362 C CA . GLU A 1 165 ? 11.738 -4.830 13.576 1.00 85.69 165 GLU A CA 1
ATOM 1363 C C . GLU A 1 165 ? 11.846 -4.461 12.089 1.00 85.69 165 GLU A C 1
ATOM 1365 O O . GLU A 1 165 ? 12.264 -3.358 11.729 1.00 85.69 165 GLU A O 1
ATOM 1370 N N . GLU A 1 166 ? 11.399 -5.349 11.197 1.00 86.56 166 GLU A N 1
ATOM 1371 C CA . GLU A 1 166 ? 11.393 -5.075 9.756 1.00 86.56 166 GLU A CA 1
ATOM 1372 C C . GLU A 1 166 ? 10.460 -3.914 9.380 1.00 86.56 166 GLU A C 1
ATOM 1374 O O . GLU A 1 166 ? 10.785 -3.144 8.474 1.00 86.56 166 GLU A O 1
ATOM 1379 N N . LEU A 1 167 ? 9.347 -3.732 10.103 1.00 88.12 167 LEU A N 1
ATOM 1380 C CA . LEU A 1 167 ? 8.423 -2.609 9.900 1.00 88.12 167 LEU A CA 1
ATOM 1381 C C . LEU A 1 167 ? 9.057 -1.296 10.349 1.00 88.12 167 LEU A C 1
ATOM 1383 O O . LEU A 1 167 ? 8.999 -0.306 9.621 1.00 88.12 167 LEU A O 1
ATOM 1387 N N . LEU A 1 168 ? 9.708 -1.291 11.517 1.00 86.88 168 LEU A N 1
ATOM 1388 C CA . LEU A 1 168 ? 10.441 -0.120 12.002 1.00 86.88 168 LEU A CA 1
ATOM 1389 C C . LEU A 1 168 ? 11.523 0.292 11.007 1.00 86.88 168 LEU A C 1
ATOM 1391 O O . LEU A 1 168 ? 11.634 1.469 10.659 1.00 86.88 168 LEU A O 1
ATOM 1395 N N . ARG A 1 169 ? 12.286 -0.680 10.499 1.00 87.00 169 ARG A N 1
ATOM 1396 C CA . ARG A 1 169 ? 13.310 -0.431 9.485 1.00 87.00 169 ARG A CA 1
ATOM 1397 C C . ARG A 1 169 ? 12.711 0.129 8.196 1.00 87.00 169 ARG A C 1
ATOM 1399 O O . ARG A 1 169 ? 13.244 1.101 7.666 1.00 87.00 169 ARG A O 1
ATOM 1406 N N . ALA A 1 170 ? 11.603 -0.435 7.718 1.00 89.50 170 ALA A N 1
ATOM 1407 C CA . ALA A 1 170 ? 10.896 0.059 6.540 1.00 89.50 170 ALA A CA 1
ATOM 1408 C C . ALA A 1 170 ? 10.442 1.518 6.714 1.00 89.50 170 ALA A C 1
ATOM 1410 O O . ALA A 1 170 ? 10.721 2.352 5.852 1.00 89.50 170 ALA A O 1
ATOM 1411 N N . ILE A 1 171 ? 9.822 1.857 7.852 1.00 88.00 171 ILE A N 1
ATOM 1412 C CA . ILE A 1 171 ? 9.404 3.232 8.172 1.00 88.00 171 ILE A CA 1
ATOM 1413 C C . ILE A 1 171 ? 10.614 4.176 8.181 1.00 88.00 171 ILE A C 1
ATOM 1415 O O . ILE A 1 171 ? 10.550 5.257 7.587 1.00 88.00 171 ILE A O 1
ATOM 1419 N N . LYS A 1 172 ? 11.730 3.768 8.807 1.00 84.81 172 LYS A N 1
ATOM 1420 C CA . LYS A 1 172 ? 12.980 4.548 8.830 1.00 84.81 172 LYS A CA 1
ATOM 1421 C C . LYS A 1 172 ? 13.497 4.817 7.417 1.00 84.81 172 LYS A C 1
ATOM 1423 O O . LYS A 1 172 ? 13.797 5.966 7.104 1.00 84.81 172 LYS A O 1
ATOM 1428 N N . ILE A 1 173 ? 13.563 3.794 6.562 1.00 86.88 173 ILE A N 1
ATOM 1429 C CA . ILE A 1 173 ? 14.018 3.924 5.168 1.00 86.88 173 ILE A CA 1
ATOM 1430 C C . ILE A 1 173 ? 13.119 4.898 4.398 1.00 86.88 173 ILE A C 1
ATOM 1432 O O . ILE A 1 173 ? 13.621 5.844 3.794 1.00 86.88 173 ILE A O 1
ATOM 1436 N N . ILE A 1 174 ? 11.794 4.726 4.470 1.00 87.06 174 ILE A N 1
ATOM 1437 C CA . ILE A 1 174 ? 10.835 5.576 3.745 1.00 87.06 174 ILE A CA 1
ATOM 1438 C C . ILE A 1 174 ? 10.996 7.051 4.127 1.00 87.06 174 ILE A C 1
ATOM 1440 O O . ILE A 1 174 ? 11.048 7.909 3.238 1.00 87.06 174 ILE A O 1
ATOM 1444 N N . LYS A 1 175 ? 11.109 7.343 5.431 1.00 83.25 175 LYS A N 1
ATOM 1445 C CA . LYS A 1 175 ? 11.296 8.708 5.940 1.00 83.25 175 LYS A CA 1
ATOM 1446 C C . LYS A 1 175 ? 12.668 9.278 5.571 1.00 83.25 175 LYS A C 1
ATOM 1448 O O . LYS A 1 175 ? 12.735 10.359 4.989 1.00 83.25 175 LYS A O 1
ATOM 1453 N N . LYS A 1 176 ? 13.751 8.555 5.876 1.00 82.38 176 LYS A N 1
ATOM 1454 C CA . LYS A 1 176 ? 15.136 9.004 5.651 1.00 82.38 176 LYS A CA 1
ATOM 1455 C C . LYS A 1 176 ? 15.407 9.291 4.177 1.00 82.38 176 LYS A C 1
ATOM 1457 O O . LYS A 1 176 ? 15.938 10.347 3.843 1.00 82.38 176 LYS A O 1
ATOM 1462 N N . ASP A 1 177 ? 14.991 8.386 3.298 1.00 81.88 177 ASP A N 1
ATOM 1463 C CA . ASP A 1 177 ? 15.283 8.485 1.868 1.00 81.88 177 ASP A CA 1
ATOM 1464 C C . ASP A 1 177 ? 14.256 9.336 1.109 1.00 81.88 177 ASP A C 1
ATOM 1466 O O . ASP A 1 177 ? 14.322 9.417 -0.124 1.00 81.88 177 ASP A O 1
ATOM 1470 N N . LYS A 1 178 ? 13.311 9.963 1.831 1.00 80.94 178 LYS A N 1
ATOM 1471 C CA . LYS A 1 178 ? 12.215 10.785 1.298 1.00 80.94 178 LYS A CA 1
ATOM 1472 C C . LYS A 1 178 ? 11.520 10.100 0.115 1.00 80.94 178 LYS A C 1
ATOM 1474 O O . LYS A 1 178 ? 11.290 10.721 -0.923 1.00 80.94 178 LYS A O 1
ATOM 1479 N N . ILE A 1 179 ? 11.218 8.804 0.262 1.00 82.44 179 ILE A N 1
ATOM 1480 C CA . ILE A 1 179 ? 10.671 7.961 -0.817 1.00 82.44 179 ILE A CA 1
ATOM 1481 C C . ILE A 1 179 ? 9.389 8.561 -1.403 1.00 82.44 179 ILE A C 1
ATOM 1483 O O . ILE A 1 179 ? 9.218 8.553 -2.620 1.00 82.44 179 ILE A O 1
ATOM 1487 N N . ILE A 1 180 ? 8.533 9.129 -0.550 1.00 78.31 180 ILE A N 1
ATOM 1488 C CA . ILE A 1 180 ? 7.260 9.761 -0.929 1.00 78.31 180 ILE A CA 1
ATOM 1489 C C . ILE A 1 180 ? 7.472 10.777 -2.059 1.00 78.31 180 ILE A C 1
ATOM 1491 O O . ILE A 1 180 ? 6.833 10.688 -3.101 1.00 78.31 180 ILE A O 1
ATOM 1495 N N . ASN A 1 181 ? 8.456 11.665 -1.913 1.00 80.31 181 ASN A N 1
ATOM 1496 C CA . ASN A 1 181 ? 8.727 12.726 -2.885 1.00 80.31 181 ASN A CA 1
ATOM 1497 C C . ASN A 1 181 ? 9.206 12.175 -4.238 1.00 80.31 181 ASN A C 1
ATOM 1499 O O . ASN A 1 181 ? 9.075 12.835 -5.265 1.00 80.31 181 ASN A O 1
ATOM 1503 N N . LYS A 1 182 ? 9.795 10.975 -4.248 1.00 78.38 182 LYS A N 1
ATOM 1504 C CA . LYS A 1 182 ? 10.326 10.338 -5.460 1.00 78.38 182 LYS A CA 1
ATOM 1505 C C . LYS A 1 182 ? 9.216 9.662 -6.269 1.00 78.38 182 LYS A C 1
ATOM 1507 O O . LYS A 1 182 ? 9.250 9.700 -7.498 1.00 78.38 182 LYS A O 1
ATOM 1512 N N . VAL A 1 183 ? 8.230 9.061 -5.596 1.00 77.50 183 VAL A N 1
ATOM 1513 C CA . VAL A 1 183 ? 7.155 8.275 -6.236 1.00 77.50 183 VAL A CA 1
ATOM 1514 C C . VAL A 1 183 ? 6.032 9.119 -6.848 1.00 77.50 183 VAL A C 1
ATOM 1516 O O . VAL A 1 183 ? 5.223 8.591 -7.605 1.00 77.50 183 VAL A O 1
ATOM 1519 N N . GLU A 1 184 ? 5.995 10.426 -6.586 1.00 65.00 184 GLU A N 1
ATOM 1520 C CA . GLU A 1 184 ? 5.029 11.366 -7.184 1.00 65.00 184 GLU A CA 1
ATOM 1521 C C . GLU A 1 184 ? 5.387 11.799 -8.620 1.00 65.00 184 GLU A C 1
ATOM 1523 O O . GLU A 1 184 ? 4.731 12.655 -9.218 1.00 65.00 184 GLU A O 1
ATOM 1528 N N . THR A 1 185 ? 6.423 11.202 -9.204 1.00 67.94 185 THR A N 1
ATOM 1529 C CA . THR A 1 185 ? 6.893 11.511 -10.554 1.00 67.94 185 THR A CA 1
ATOM 1530 C C . THR A 1 185 ? 5.992 10.906 -11.638 1.00 67.94 185 THR A C 1
ATOM 1532 O O . THR A 1 185 ? 5.356 9.866 -11.461 1.00 67.94 185 THR A O 1
ATOM 1535 N N . ARG A 1 186 ? 5.907 11.578 -12.796 1.00 80.31 186 ARG A N 1
ATOM 1536 C CA . ARG A 1 186 ? 5.244 11.021 -13.988 1.00 80.31 186 ARG A CA 1
ATOM 1537 C C . ARG A 1 186 ? 6.057 9.846 -14.528 1.00 80.31 186 ARG A C 1
ATOM 1539 O O . ARG A 1 186 ? 7.274 9.811 -14.358 1.00 80.31 186 ARG A O 1
ATOM 1546 N N . SER A 1 187 ? 5.390 8.923 -15.224 1.00 83.25 187 SER A N 1
ATOM 1547 C CA . SER A 1 187 ? 6.098 7.844 -15.915 1.00 83.25 187 SER A CA 1
ATOM 1548 C C . SER A 1 187 ? 7.149 8.428 -16.868 1.00 83.25 187 SER A C 1
ATOM 1550 O O . SER A 1 187 ? 6.828 9.356 -17.615 1.00 83.25 187 SER A O 1
ATOM 1552 N N . PRO A 1 188 ? 8.392 7.909 -16.847 1.00 86.75 188 PRO A N 1
ATOM 1553 C CA . PRO A 1 188 ? 9.434 8.320 -17.785 1.00 86.75 188 PRO A CA 1
ATOM 1554 C C . PRO A 1 188 ? 9.137 7.888 -19.229 1.00 86.75 188 PRO A C 1
ATOM 1556 O O . PRO A 1 188 ? 9.787 8.371 -20.153 1.00 86.75 188 PRO A O 1
ATOM 1559 N N . LEU A 1 189 ? 8.174 6.983 -19.429 1.00 89.12 189 LEU A N 1
ATOM 1560 C CA . LEU A 1 189 ? 7.756 6.490 -20.735 1.00 89.12 189 LEU A CA 1
ATOM 1561 C C . LEU A 1 189 ? 6.378 7.048 -21.096 1.00 89.12 189 LEU A C 1
ATOM 1563 O O . LEU A 1 189 ? 5.498 7.188 -20.243 1.00 89.12 189 LEU A O 1
ATOM 1567 N N . ASP A 1 190 ? 6.165 7.319 -22.383 1.00 89.62 190 ASP A N 1
ATOM 1568 C CA . ASP A 1 190 ? 4.846 7.706 -22.869 1.00 89.62 190 ASP A CA 1
ATOM 1569 C C . ASP A 1 190 ? 3.882 6.513 -22.800 1.00 89.62 190 ASP A C 1
ATOM 1571 O O . ASP A 1 190 ? 4.003 5.520 -23.521 1.00 89.62 190 ASP A O 1
ATOM 1575 N N . THR A 1 191 ? 2.886 6.635 -21.924 1.00 91.00 191 THR A N 1
ATOM 1576 C CA . THR A 1 191 ? 1.859 5.613 -21.711 1.00 91.00 191 THR A CA 1
ATOM 1577 C C . THR A 1 191 ? 1.035 5.293 -22.957 1.00 91.00 191 THR A C 1
ATOM 1579 O O . THR A 1 191 ? 0.520 4.179 -23.050 1.00 91.00 191 THR A O 1
ATOM 1582 N N . SER A 1 192 ? 0.934 6.221 -23.920 1.00 92.38 192 SER A N 1
ATOM 1583 C CA . SER A 1 192 ? 0.142 6.039 -25.144 1.00 92.38 192 SER A CA 1
ATOM 1584 C C . SER A 1 192 ? 0.719 4.962 -26.071 1.00 92.38 192 SER A C 1
ATOM 1586 O O . SER A 1 192 ? -0.031 4.269 -26.757 1.00 92.38 192 SER A O 1
ATOM 1588 N N . ILE A 1 193 ? 2.040 4.759 -26.023 1.00 93.75 193 ILE A N 1
ATOM 1589 C CA . ILE A 1 193 ? 2.765 3.799 -26.864 1.00 93.75 193 ILE A CA 1
ATOM 1590 C C . ILE A 1 193 ? 3.209 2.543 -26.107 1.00 93.75 193 ILE A C 1
ATOM 1592 O O . ILE A 1 193 ? 3.762 1.633 -26.720 1.00 93.75 193 ILE A O 1
ATOM 1596 N N . LEU A 1 194 ? 2.982 2.451 -24.788 1.00 93.44 194 LEU A N 1
ATOM 1597 C CA . LEU A 1 194 ? 3.486 1.337 -23.967 1.00 93.44 194 LEU A CA 1
ATOM 1598 C C . LEU A 1 194 ? 2.981 -0.033 -24.435 1.00 93.44 194 LEU A C 1
ATOM 1600 O O . LEU A 1 194 ? 3.746 -0.995 -24.422 1.00 93.44 194 LEU A O 1
ATOM 1604 N N . SER A 1 195 ? 1.718 -0.128 -24.863 1.00 94.69 195 SER A N 1
ATOM 1605 C CA . SER A 1 195 ? 1.133 -1.396 -25.322 1.00 94.69 195 SER A CA 1
ATOM 1606 C C . SER A 1 195 ? 1.851 -1.946 -26.554 1.00 94.69 195 SER A C 1
ATOM 1608 O O . SER A 1 195 ? 2.221 -3.117 -26.561 1.00 94.69 195 SER A O 1
ATOM 1610 N N . SER A 1 196 ? 2.129 -1.096 -27.547 1.00 95.19 196 SER A N 1
ATOM 1611 C CA . SER A 1 196 ? 2.881 -1.481 -28.745 1.00 95.19 196 SER A CA 1
ATOM 1612 C C . SER A 1 196 ? 4.375 -1.639 -28.472 1.00 95.19 196 SER A C 1
ATOM 1614 O O . SER A 1 196 ? 4.992 -2.580 -28.957 1.00 95.19 196 SER A O 1
ATOM 1616 N N . LEU A 1 197 ? 4.965 -0.740 -27.676 1.00 94.50 197 LEU A N 1
ATOM 1617 C CA . LEU A 1 197 ? 6.398 -0.740 -27.374 1.00 94.50 197 LEU A CA 1
ATOM 1618 C C . LEU A 1 197 ? 6.821 -2.014 -26.640 1.00 94.50 197 LEU A C 1
ATOM 1620 O O . LEU A 1 197 ? 7.900 -2.551 -26.901 1.00 94.50 197 LEU A O 1
ATOM 1624 N N . LEU A 1 198 ? 5.981 -2.476 -25.713 1.00 95.81 198 LEU A N 1
ATOM 1625 C CA . LEU A 1 198 ? 6.257 -3.631 -24.871 1.00 95.81 198 LEU A CA 1
ATOM 1626 C C . LEU A 1 198 ? 5.539 -4.894 -25.330 1.00 95.81 198 LEU A C 1
ATOM 1628 O O . LEU A 1 198 ? 5.808 -5.927 -24.735 1.00 95.81 198 LEU A O 1
ATOM 1632 N N . ASP A 1 199 ? 4.672 -4.851 -26.344 1.00 96.00 199 ASP A N 1
ATOM 1633 C CA . ASP A 1 199 ? 3.814 -5.977 -26.740 1.00 96.00 199 ASP A CA 1
ATOM 1634 C C . ASP A 1 199 ? 3.052 -6.551 -25.527 1.00 96.00 199 ASP A C 1
ATOM 1636 O O . ASP A 1 199 ? 3.338 -7.640 -25.016 1.00 96.00 199 ASP A O 1
ATOM 1640 N N . ILE A 1 200 ? 2.163 -5.721 -24.971 1.00 96.31 200 ILE A N 1
ATOM 1641 C CA . ILE A 1 200 ? 1.327 -6.038 -23.804 1.00 96.31 200 ILE A CA 1
ATOM 1642 C C . ILE A 1 200 ? -0.125 -5.636 -24.046 1.00 96.31 200 ILE A C 1
ATOM 1644 O O . ILE A 1 200 ? -0.414 -4.651 -24.728 1.00 96.31 200 ILE A O 1
ATOM 1648 N N . GLU A 1 201 ? -1.055 -6.349 -23.409 1.00 95.50 201 GLU A N 1
ATOM 1649 C CA . GLU A 1 201 ? -2.471 -5.986 -23.448 1.00 95.50 201 GLU A CA 1
ATOM 1650 C C . GLU A 1 201 ? -2.732 -4.610 -22.793 1.00 95.50 201 GLU A C 1
ATOM 1652 O O . GLU A 1 201 ? -2.183 -4.327 -21.719 1.00 95.50 201 GLU A O 1
ATOM 1657 N N . PRO A 1 202 ? -3.657 -3.790 -23.335 1.00 93.94 202 PRO A N 1
ATOM 1658 C CA . PRO A 1 202 ? -3.975 -2.466 -22.791 1.00 93.94 202 PRO A CA 1
ATOM 1659 C C . PRO A 1 202 ? -4.346 -2.454 -21.300 1.00 93.94 202 PRO A C 1
ATOM 1661 O O . PRO A 1 202 ? -4.015 -1.515 -20.576 1.00 93.94 202 PRO A O 1
ATOM 1664 N N . LYS A 1 203 ? -4.972 -3.530 -20.799 1.00 93.88 203 LYS A N 1
ATOM 1665 C CA . LYS A 1 203 ? -5.365 -3.673 -19.383 1.00 93.88 203 LYS A CA 1
ATOM 1666 C C . LYS A 1 203 ? -4.182 -3.661 -18.399 1.00 93.88 203 LYS A C 1
ATOM 1668 O O . LYS A 1 203 ? -4.398 -3.481 -17.197 1.00 93.88 203 LYS A O 1
ATOM 1673 N N . PHE A 1 204 ? -2.957 -3.872 -18.891 1.00 96.06 204 PHE A N 1
ATOM 1674 C CA . PHE A 1 204 ? -1.731 -3.896 -18.095 1.00 96.06 204 PHE A CA 1
ATOM 1675 C C . PHE A 1 204 ? -0.894 -2.619 -18.205 1.00 96.06 204 PHE A C 1
ATOM 1677 O O . PHE A 1 204 ? 0.053 -2.485 -17.438 1.00 96.06 204 PHE A O 1
ATOM 1684 N N . ILE A 1 205 ? -1.243 -1.653 -19.066 1.00 94.94 205 ILE A N 1
ATOM 1685 C CA . ILE A 1 205 ? -0.466 -0.408 -19.248 1.00 94.94 205 ILE A CA 1
ATOM 1686 C C . ILE A 1 205 ? -0.171 0.273 -17.905 1.00 94.94 205 ILE A C 1
ATOM 1688 O O . ILE A 1 205 ? 0.962 0.675 -17.654 1.00 94.94 205 ILE A O 1
ATOM 1692 N N . SER A 1 206 ? -1.157 0.337 -17.003 1.00 93.31 206 SER A N 1
ATOM 1693 C CA . SER A 1 206 ? -0.987 0.955 -15.682 1.00 93.31 206 SER A CA 1
ATOM 1694 C C . SER A 1 206 ? 0.084 0.276 -14.820 1.00 93.31 206 SER A C 1
ATOM 1696 O O . SER A 1 206 ? 0.710 0.941 -14.004 1.00 93.31 206 SER A O 1
ATOM 1698 N N . TYR A 1 207 ? 0.293 -1.035 -14.980 1.00 95.50 207 TYR A N 1
ATOM 1699 C CA . TYR A 1 207 ? 1.320 -1.777 -14.246 1.00 95.50 207 TYR A CA 1
ATOM 1700 C C . TYR A 1 207 ? 2.709 -1.412 -14.741 1.00 95.50 207 TYR A C 1
ATOM 1702 O O . TYR A 1 207 ? 3.561 -1.049 -13.946 1.00 95.50 207 TYR A O 1
ATOM 1710 N N . PHE A 1 208 ? 2.916 -1.414 -16.055 1.00 95.94 208 PHE A N 1
ATOM 1711 C CA . PHE A 1 208 ? 4.216 -1.080 -16.634 1.00 95.94 208 PHE A CA 1
ATOM 1712 C C . PHE A 1 208 ? 4.547 0.409 -16.493 1.00 95.94 208 PHE A C 1
ATOM 1714 O O . PHE A 1 208 ? 5.703 0.760 -16.279 1.00 95.94 208 PHE A O 1
ATOM 1721 N N . ALA A 1 209 ? 3.539 1.286 -16.523 1.00 93.69 209 ALA A N 1
ATOM 1722 C CA . ALA A 1 209 ? 3.714 2.694 -16.186 1.00 93.69 209 ALA A CA 1
ATOM 1723 C C . ALA A 1 209 ? 4.169 2.865 -14.727 1.00 93.69 209 ALA A C 1
ATOM 1725 O O . ALA A 1 209 ? 5.128 3.591 -14.474 1.00 93.69 209 ALA A O 1
ATOM 1726 N N . ALA A 1 210 ? 3.544 2.163 -13.776 1.00 92.94 210 ALA A N 1
ATOM 1727 C CA . ALA A 1 210 ? 3.976 2.171 -12.380 1.00 92.94 210 ALA A CA 1
ATOM 1728 C C . ALA A 1 210 ? 5.394 1.596 -12.221 1.00 92.94 210 ALA A C 1
ATOM 1730 O O . ALA A 1 210 ? 6.257 2.274 -11.672 1.00 92.94 210 ALA A O 1
ATOM 1731 N N . GLU A 1 211 ? 5.671 0.407 -12.762 1.00 94.81 211 GLU A N 1
ATOM 1732 C CA . GLU A 1 211 ? 6.997 -0.222 -12.683 1.00 94.81 211 GLU A CA 1
ATOM 1733 C C . GLU A 1 211 ? 8.086 0.679 -13.276 1.00 94.81 211 GLU A C 1
ATOM 1735 O O . GLU A 1 211 ? 9.169 0.776 -12.713 1.00 94.81 211 GLU A O 1
ATOM 1740 N N . SER A 1 212 ? 7.802 1.401 -14.365 1.00 93.31 212 SER A N 1
ATOM 1741 C CA . SER A 1 212 ? 8.773 2.325 -14.961 1.00 93.31 212 SER A CA 1
ATOM 1742 C C . SER A 1 212 ? 9.197 3.449 -14.010 1.00 93.31 212 SER A C 1
ATOM 1744 O O . SER A 1 212 ? 10.371 3.815 -13.981 1.00 93.31 212 SER A O 1
ATOM 1746 N N . ILE A 1 213 ? 8.266 3.958 -13.195 1.00 92.12 213 ILE A N 1
ATOM 1747 C CA . ILE A 1 213 ? 8.540 4.966 -12.163 1.00 92.12 213 ILE A CA 1
ATOM 1748 C C . ILE A 1 213 ? 9.404 4.340 -11.069 1.00 92.12 213 ILE A C 1
ATOM 1750 O O . ILE A 1 213 ? 10.463 4.864 -10.732 1.00 92.12 213 ILE A O 1
ATOM 1754 N N . ILE A 1 214 ? 8.983 3.182 -10.557 1.00 92.81 214 ILE A N 1
ATOM 1755 C CA . ILE A 1 214 ? 9.673 2.467 -9.478 1.00 92.81 214 ILE A CA 1
ATOM 1756 C C . ILE A 1 214 ? 11.107 2.121 -9.875 1.00 92.81 214 ILE A C 1
ATOM 1758 O O . ILE A 1 214 ? 12.045 2.401 -9.128 1.00 92.81 214 ILE A O 1
ATOM 1762 N N . PHE A 1 215 ? 11.284 1.563 -11.069 1.00 91.31 215 PHE A N 1
ATOM 1763 C CA . PHE A 1 215 ? 12.583 1.156 -11.571 1.00 91.31 215 PHE A CA 1
ATOM 1764 C C . PHE A 1 215 ? 13.506 2.362 -11.763 1.00 91.31 215 PHE A C 1
ATOM 1766 O O . PHE A 1 215 ? 14.639 2.341 -11.285 1.00 91.31 215 PHE A O 1
ATOM 1773 N N . LYS A 1 216 ? 13.005 3.461 -12.345 1.00 88.38 216 LYS A N 1
ATOM 1774 C CA . LYS A 1 216 ? 13.774 4.702 -12.524 1.00 88.38 216 LYS A CA 1
ATOM 1775 C C . LYS A 1 216 ? 14.178 5.350 -11.195 1.00 88.38 216 LYS A C 1
ATOM 1777 O O . LYS A 1 216 ? 15.266 5.908 -11.104 1.00 88.38 216 LYS A O 1
ATOM 1782 N N . ILE A 1 217 ? 13.349 5.247 -10.154 1.00 88.62 217 ILE A N 1
ATOM 1783 C CA . ILE A 1 217 ? 13.708 5.695 -8.797 1.00 88.62 217 ILE A CA 1
ATOM 1784 C C . ILE A 1 217 ? 14.797 4.801 -8.197 1.00 88.62 217 ILE A C 1
ATOM 1786 O O . ILE A 1 217 ? 15.715 5.305 -7.552 1.00 88.62 217 ILE A O 1
ATOM 1790 N N . SER A 1 218 ? 14.701 3.484 -8.400 1.00 85.81 218 SER A N 1
ATOM 1791 C CA . SER A 1 218 ? 15.690 2.525 -7.894 1.00 85.81 218 SER A CA 1
ATOM 1792 C C . SER A 1 218 ? 17.033 2.582 -8.634 1.00 85.81 218 SER A C 1
ATOM 1794 O O . SER A 1 218 ? 18.053 2.205 -8.065 1.00 85.81 218 SER A O 1
ATOM 1796 N N . GLN A 1 219 ? 17.035 3.067 -9.880 1.00 86.88 219 GLN A N 1
ATOM 1797 C CA . GLN A 1 219 ? 18.188 3.154 -10.777 1.00 86.88 219 GLN A CA 1
ATOM 1798 C C . GLN A 1 219 ? 18.189 4.522 -11.481 1.00 86.88 219 GLN A C 1
ATOM 1800 O O . GLN A 1 219 ? 17.768 4.650 -12.632 1.00 86.88 219 GLN A O 1
ATOM 1805 N N . SER A 1 220 ? 18.638 5.571 -10.786 1.00 78.50 220 SER A N 1
ATOM 1806 C CA . SER A 1 220 ? 18.500 6.967 -11.240 1.00 78.50 220 SER A CA 1
ATOM 1807 C C . SER A 1 220 ? 19.130 7.242 -12.612 1.00 78.50 220 SER A C 1
ATOM 1809 O O . SER A 1 220 ? 18.567 7.985 -13.422 1.00 78.50 220 SER A O 1
ATOM 1811 N N . GLU A 1 221 ? 20.256 6.597 -12.911 1.00 85.56 221 GLU A N 1
ATOM 1812 C CA . GLU A 1 221 ? 21.057 6.837 -14.120 1.00 85.56 221 GLU A CA 1
ATOM 1813 C C . GLU A 1 221 ? 20.718 5.908 -15.296 1.00 85.56 221 GLU A C 1
ATOM 1815 O O . GLU A 1 221 ? 21.360 5.977 -16.339 1.00 85.56 221 GLU A O 1
ATOM 1820 N N . ILE A 1 222 ? 19.686 5.065 -15.176 1.00 88.75 222 ILE A N 1
ATOM 1821 C CA . ILE A 1 222 ? 19.351 4.111 -16.240 1.00 88.75 222 ILE A CA 1
ATOM 1822 C C . ILE A 1 222 ? 18.843 4.809 -17.506 1.00 88.75 222 ILE A C 1
ATOM 1824 O O . ILE A 1 222 ? 18.043 5.752 -17.427 1.00 88.75 222 ILE A O 1
ATOM 1828 N N . SER A 1 223 ? 19.281 4.347 -18.677 1.00 90.88 223 SER A N 1
ATOM 1829 C CA . SER A 1 223 ? 18.778 4.844 -19.958 1.00 90.88 223 SER A CA 1
ATOM 1830 C C . SER A 1 223 ? 17.332 4.382 -20.204 1.00 90.88 223 SER A C 1
ATOM 1832 O O . SER A 1 223 ? 16.855 3.414 -19.602 1.00 90.88 223 SER A O 1
ATOM 1834 N N . ASN A 1 224 ? 16.613 5.064 -21.101 1.00 90.00 224 ASN A N 1
ATOM 1835 C CA . ASN A 1 224 ? 15.268 4.626 -21.490 1.00 90.00 224 ASN A CA 1
ATOM 1836 C C . ASN A 1 224 ? 15.296 3.274 -22.221 1.00 90.00 224 ASN A C 1
ATOM 1838 O O . ASN A 1 224 ? 14.368 2.486 -22.054 1.00 90.00 224 ASN A O 1
ATOM 1842 N N . ASP A 1 225 ? 16.357 2.978 -22.971 1.00 92.19 225 ASP A N 1
ATOM 1843 C CA . ASP A 1 225 ? 16.497 1.713 -23.697 1.00 92.19 225 ASP A CA 1
ATOM 1844 C C . ASP A 1 225 ? 16.701 0.531 -22.740 1.00 92.19 225 ASP A C 1
ATOM 1846 O O . ASP A 1 225 ? 16.074 -0.523 -22.899 1.00 92.19 225 ASP A O 1
ATOM 1850 N N . ASP A 1 226 ? 17.497 0.722 -21.686 1.00 93.62 226 ASP A N 1
ATOM 1851 C CA . ASP A 1 226 ? 17.691 -0.279 -20.632 1.00 93.62 226 ASP A CA 1
ATOM 1852 C C . ASP A 1 226 ? 16.410 -0.492 -19.819 1.00 93.62 226 ASP A C 1
ATOM 1854 O O . ASP A 1 226 ? 16.041 -1.629 -19.519 1.00 93.62 226 ASP A O 1
ATOM 1858 N N . LEU A 1 227 ? 15.682 0.588 -19.511 1.00 93.75 227 LEU A N 1
ATOM 1859 C CA . LEU A 1 227 ? 14.371 0.509 -18.866 1.00 93.75 227 LEU A CA 1
ATOM 1860 C C . LEU A 1 227 ? 13.380 -0.289 -19.726 1.00 93.75 227 LEU A C 1
ATOM 1862 O O . LEU A 1 227 ? 12.715 -1.192 -19.221 1.00 93.75 227 LEU A O 1
ATOM 1866 N N . VAL A 1 228 ? 13.285 0.001 -21.026 1.00 95.44 228 VAL A N 1
ATOM 1867 C CA . VAL A 1 228 ? 12.409 -0.743 -21.945 1.00 95.44 228 VAL A CA 1
ATOM 1868 C C . VAL A 1 228 ? 12.818 -2.213 -22.010 1.00 95.44 228 VAL A C 1
ATOM 1870 O O . VAL A 1 228 ? 11.952 -3.089 -21.977 1.00 95.44 228 VAL A O 1
ATOM 1873 N N . SER A 1 229 ? 14.119 -2.497 -22.049 1.00 96.06 229 SER A N 1
ATOM 1874 C CA . SER A 1 229 ? 14.649 -3.863 -22.043 1.00 96.06 229 SER A CA 1
ATOM 1875 C C . SER A 1 229 ? 14.280 -4.610 -20.757 1.00 96.06 229 SER A C 1
ATOM 1877 O O . SER A 1 229 ? 13.776 -5.732 -20.822 1.00 96.06 229 SER A O 1
ATOM 1879 N N . TYR A 1 230 ? 14.425 -3.971 -19.592 1.00 95.81 230 TYR A N 1
ATOM 1880 C CA . TYR A 1 230 ? 13.975 -4.515 -18.309 1.00 95.81 230 TYR A CA 1
ATOM 1881 C C . TYR A 1 230 ? 12.474 -4.834 -18.323 1.00 95.81 230 TYR A C 1
ATOM 1883 O O . TYR A 1 230 ? 12.079 -5.954 -17.993 1.00 95.81 230 TYR A O 1
ATOM 1891 N N . LEU A 1 231 ? 11.633 -3.889 -18.757 1.00 96.56 231 LEU A N 1
ATOM 1892 C CA . LEU A 1 231 ? 10.180 -4.078 -18.798 1.00 96.56 231 LEU A CA 1
ATOM 1893 C C . LEU A 1 231 ? 9.775 -5.217 -19.748 1.00 96.56 231 LEU A C 1
ATOM 1895 O O . LEU A 1 231 ? 8.880 -6.000 -19.422 1.00 96.56 231 LEU A O 1
ATOM 1899 N N . LYS A 1 232 ? 10.447 -5.354 -20.899 1.00 96.38 232 LYS A N 1
ATOM 1900 C CA . LYS A 1 232 ? 10.210 -6.449 -21.855 1.00 96.38 232 LYS A CA 1
ATOM 1901 C C . LYS A 1 232 ? 10.582 -7.815 -21.289 1.00 96.38 232 LYS A C 1
ATOM 1903 O O . LYS A 1 232 ? 9.847 -8.774 -21.516 1.00 96.38 232 LYS A O 1
ATOM 1908 N N . ASN A 1 233 ? 11.684 -7.897 -20.551 1.00 96.75 233 ASN A N 1
ATOM 1909 C CA . ASN A 1 233 ? 12.196 -9.165 -20.034 1.00 96.75 233 ASN A CA 1
ATOM 1910 C C . ASN A 1 233 ? 11.457 -9.645 -18.776 1.00 96.75 233 ASN A C 1
ATOM 1912 O O . ASN A 1 233 ? 11.460 -10.837 -18.492 1.00 96.75 233 ASN A O 1
ATOM 1916 N N . ASN A 1 234 ? 10.776 -8.747 -18.053 1.00 96.56 234 ASN A N 1
ATOM 1917 C 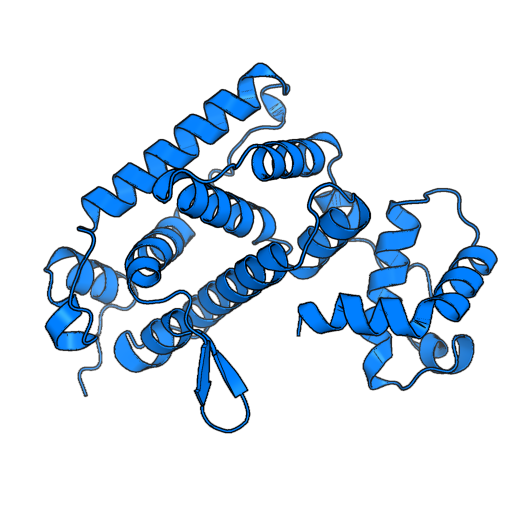CA . ASN A 1 234 ? 10.162 -9.052 -16.755 1.00 96.56 234 ASN A CA 1
ATOM 1918 C C . ASN A 1 234 ? 8.624 -8.971 -16.749 1.00 96.56 234 ASN A C 1
ATOM 1920 O O . ASN A 1 234 ? 8.013 -8.884 -15.684 1.00 96.56 234 ASN A O 1
ATOM 1924 N N . LYS A 1 235 ? 7.959 -9.023 -17.916 1.00 96.75 235 LYS A N 1
ATO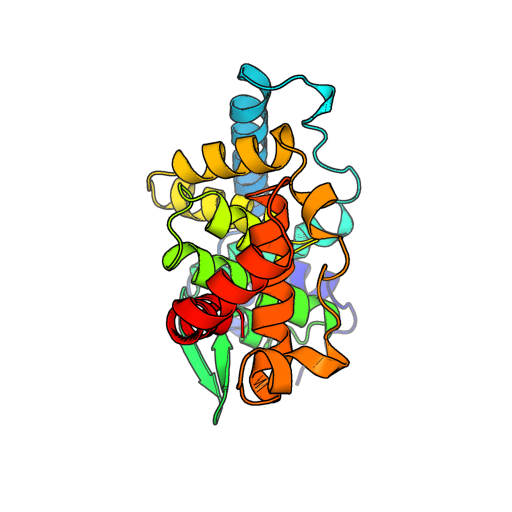M 1925 C CA . LYS A 1 235 ? 6.497 -8.820 -18.034 1.00 96.75 235 LYS A CA 1
ATOM 1926 C C . LYS A 1 235 ? 5.670 -9.654 -17.048 1.00 96.75 235 LYS A C 1
ATOM 1928 O O . LYS A 1 235 ? 4.752 -9.128 -16.422 1.00 96.75 235 LYS A O 1
ATOM 1933 N N . GLY A 1 236 ? 5.979 -10.947 -16.931 1.00 95.25 236 GLY A N 1
ATOM 1934 C CA . GLY A 1 236 ? 5.238 -11.872 -16.069 1.00 95.25 236 GLY A CA 1
ATOM 1935 C C . GLY A 1 236 ? 5.349 -11.508 -14.589 1.00 95.25 236 GLY A C 1
ATOM 1936 O O . GLY A 1 236 ? 4.338 -11.453 -13.891 1.00 95.25 236 GLY A O 1
ATOM 1937 N N . GLU A 1 237 ? 6.560 -11.185 -14.133 1.00 94.56 237 GLU A N 1
ATOM 1938 C CA . GLU A 1 237 ? 6.812 -10.779 -12.751 1.00 94.56 237 GLU A CA 1
ATOM 1939 C C . GLU A 1 237 ? 6.149 -9.435 -12.430 1.00 94.56 237 GLU A C 1
ATOM 1941 O O . GLU A 1 237 ? 5.495 -9.304 -11.397 1.00 94.56 237 GLU A O 1
ATOM 1946 N N . ILE A 1 238 ? 6.239 -8.467 -13.346 1.00 95.69 238 ILE A N 1
ATOM 1947 C CA . ILE A 1 238 ? 5.596 -7.152 -13.224 1.00 95.69 238 ILE A CA 1
ATOM 1948 C C . ILE A 1 238 ? 4.081 -7.323 -13.059 1.00 95.69 238 ILE A C 1
ATOM 1950 O O . ILE A 1 238 ? 3.487 -6.786 -12.122 1.00 95.69 238 ILE A O 1
ATOM 1954 N N . ILE A 1 239 ? 3.441 -8.118 -13.924 1.00 95.44 239 ILE A N 1
ATOM 1955 C CA . ILE A 1 239 ? 1.997 -8.377 -13.838 1.00 95.44 239 ILE A CA 1
ATOM 1956 C C . ILE A 1 239 ? 1.645 -9.049 -12.508 1.00 95.44 239 ILE A C 1
ATOM 1958 O O . ILE A 1 239 ? 0.712 -8.600 -11.838 1.00 95.44 239 ILE A O 1
ATOM 1962 N N . ALA A 1 240 ? 2.387 -10.084 -12.105 1.00 92.81 240 ALA A N 1
ATOM 1963 C CA . ALA A 1 240 ? 2.144 -10.790 -10.851 1.00 92.81 240 ALA A CA 1
ATOM 1964 C C . ALA A 1 240 ? 2.260 -9.846 -9.644 1.00 92.81 240 ALA A C 1
ATOM 1966 O O . ALA A 1 240 ? 1.326 -9.745 -8.847 1.00 92.81 240 ALA A O 1
ATOM 1967 N N . ARG A 1 241 ? 3.348 -9.076 -9.554 1.00 92.00 241 ARG A N 1
ATOM 1968 C CA . ARG A 1 241 ? 3.620 -8.160 -8.441 1.00 92.00 241 ARG A CA 1
ATOM 1969 C C . ARG A 1 241 ? 2.575 -7.049 -8.338 1.00 92.00 241 ARG A C 1
ATOM 1971 O O . ARG A 1 241 ? 2.053 -6.790 -7.257 1.00 92.00 241 ARG A O 1
ATOM 1978 N N . HIS A 1 242 ? 2.209 -6.421 -9.456 1.00 93.38 242 HIS A N 1
ATOM 1979 C CA . HIS A 1 242 ? 1.209 -5.350 -9.460 1.00 93.38 242 HIS A CA 1
ATOM 1980 C C . HIS A 1 242 ? -0.234 -5.841 -9.300 1.00 93.38 242 HIS A C 1
ATOM 1982 O O . HIS A 1 242 ? -1.104 -5.068 -8.889 1.00 93.38 242 HIS A O 1
ATOM 1988 N N . SER A 1 243 ? -0.511 -7.113 -9.597 1.00 90.94 243 SER A N 1
ATOM 1989 C CA . SER A 1 243 ? -1.839 -7.693 -9.378 1.00 90.94 243 SER A CA 1
ATOM 1990 C C . SER A 1 243 ? -2.233 -7.746 -7.901 1.00 90.94 243 SER A C 1
ATOM 1992 O O . SER A 1 243 ? -3.419 -7.637 -7.602 1.00 90.94 243 SER A O 1
ATOM 1994 N N . LEU A 1 244 ? -1.258 -7.790 -6.984 1.00 88.38 244 LEU A N 1
ATOM 1995 C CA . LEU A 1 244 ? -1.489 -7.802 -5.535 1.00 88.38 244 LEU A CA 1
ATOM 1996 C C . LEU A 1 244 ? -2.195 -6.531 -5.026 1.00 88.38 244 LEU A C 1
ATOM 1998 O O . LEU A 1 244 ? -2.827 -6.558 -3.974 1.00 88.38 244 LEU A O 1
ATOM 2002 N N . PHE A 1 245 ? -2.127 -5.430 -5.782 1.00 86.69 245 PHE A N 1
ATOM 2003 C CA . PHE A 1 245 ? -2.703 -4.136 -5.407 1.00 86.69 245 PHE A CA 1
ATOM 2004 C C . PHE A 1 245 ? -4.116 -3.881 -5.971 1.00 86.69 245 PHE A C 1
ATOM 2006 O O . PHE A 1 245 ? -4.706 -2.839 -5.667 1.00 86.69 245 PHE A O 1
ATOM 2013 N N . LYS A 1 246 ? -4.673 -4.783 -6.798 1.00 77.06 246 LYS A N 1
ATOM 2014 C CA . LYS A 1 246 ? -6.042 -4.661 -7.344 1.00 77.06 246 LYS A CA 1
ATOM 2015 C C . LYS A 1 246 ? -7.062 -5.387 -6.469 1.00 77.06 246 LYS A C 1
ATOM 2017 O O . LYS A 1 246 ? -8.045 -4.716 -6.062 1.00 77.06 246 LYS A O 1
#

Nearest PDB structures (foldseek):
  6k6k-assembly1_A  TM=1.395E-01  e=4.012E+00  Mastigocladopsis repens

pLDDT: mean 73.38, std 17.66, range [30.86, 96.75]

Secondary structure (DSSP, 8-state):
----TTTHHHHHHHHHTTTHHHHH--S----HHHHHHHHHHHHHHHHHHHHTTS-GGG----GGGGTTHHHHHHHHHHHTT-S-EEEETTEEEEHHHHIIIIIS---HHHHHHHHHHHHHHHHHHT--TT-HHHHHHHHHHHGGGHHHHHHHHHHHHHHTT---HHHHHHHHHHHHTTHHHHHTSPPSS-TTTHHHHHT--GGGHHHHHHHHHHHHHHSTT--HHHHHHHHHHTHHHHHHHHHTT-